Protein AF-A0A6B3HZQ3-F1 (afdb_monomer_lite)

Structure (mmCIF, N/CA/C/O backbone):
data_AF-A0A6B3HZQ3-F1
#
_entry.id   AF-A0A6B3HZQ3-F1
#
loop_
_atom_site.group_PDB
_atom_site.id
_atom_site.type_symbol
_atom_site.label_atom_id
_atom_site.label_alt_id
_atom_site.label_comp_id
_atom_site.label_asym_id
_atom_site.label_entity_id
_atom_site.label_seq_id
_atom_site.pdbx_PDB_ins_code
_atom_site.Cartn_x
_atom_site.Cartn_y
_atom_site.Cartn_z
_atom_site.occupancy
_atom_site.B_iso_or_equiv
_atom_site.auth_seq_id
_atom_site.auth_comp_id
_atom_site.auth_asym_id
_atom_site.auth_atom_id
_atom_site.pdbx_PDB_model_num
ATOM 1 N N . GLY A 1 1 ? -18.784 9.573 35.867 1.00 67.94 1 GLY A N 1
ATOM 2 C CA . GLY A 1 1 ? -18.894 9.881 34.426 1.00 67.94 1 GLY A CA 1
ATOM 3 C C . GLY A 1 1 ? -18.994 8.584 33.652 1.00 67.94 1 GLY A C 1
ATOM 4 O O . GLY A 1 1 ? -18.497 7.581 34.146 1.00 67.94 1 GLY A O 1
ATOM 5 N N . ARG A 1 2 ? -19.655 8.568 32.490 1.00 77.75 2 ARG A N 1
ATOM 6 C CA . ARG A 1 2 ? -19.684 7.380 31.618 1.00 77.75 2 ARG A CA 1
ATOM 7 C C . ARG A 1 2 ? -18.271 7.156 31.069 1.00 77.75 2 ARG A C 1
ATOM 9 O O . ARG A 1 2 ? -17.681 8.100 30.551 1.00 77.75 2 ARG A O 1
ATOM 16 N N . THR A 1 3 ? -17.721 5.955 31.224 1.00 88.31 3 THR A N 1
ATOM 17 C CA . THR A 1 3 ? -16.397 5.611 30.685 1.00 88.31 3 THR A CA 1
ATOM 18 C C . THR A 1 3 ? -16.417 5.737 29.166 1.00 88.31 3 THR A C 1
ATOM 20 O O . THR A 1 3 ? -17.340 5.244 28.524 1.00 88.31 3 THR A O 1
ATOM 23 N N . VAL A 1 4 ? -15.412 6.404 28.602 1.00 92.12 4 VAL A N 1
ATOM 24 C CA . VAL A 1 4 ? -15.192 6.512 27.154 1.00 92.12 4 VAL A CA 1
ATOM 25 C C . VAL A 1 4 ? -13.961 5.690 26.806 1.00 92.12 4 VAL A C 1
ATOM 27 O O . VAL A 1 4 ? -12.958 5.770 27.515 1.00 92.12 4 VAL A O 1
ATOM 30 N N . VAL A 1 5 ? -14.029 4.913 25.725 1.00 93.44 5 VAL A N 1
ATOM 31 C CA . VAL A 1 5 ? -12.918 4.069 25.268 1.00 93.44 5 VAL A CA 1
ATOM 32 C C . VAL A 1 5 ? -12.401 4.562 23.922 1.00 93.44 5 VAL A C 1
ATOM 34 O O . VAL A 1 5 ? -13.166 4.770 22.981 1.00 93.44 5 VAL A O 1
ATOM 37 N N . TRP A 1 6 ? -11.083 4.725 23.838 1.00 91.50 6 TRP A N 1
ATOM 38 C CA . TRP A 1 6 ? -10.364 5.032 22.607 1.00 91.50 6 TRP A CA 1
ATOM 39 C C . TRP A 1 6 ? -9.615 3.783 22.157 1.00 91.50 6 TRP A C 1
ATOM 41 O O . TRP A 1 6 ? -8.723 3.306 22.855 1.00 91.50 6 TRP A O 1
ATOM 51 N N . LEU A 1 7 ? -10.003 3.243 21.008 1.00 90.56 7 LEU A N 1
ATOM 52 C CA . LEU A 1 7 ? -9.327 2.130 20.359 1.00 90.56 7 LEU A CA 1
ATOM 53 C C . LEU A 1 7 ? -8.286 2.689 19.390 1.00 90.56 7 LEU A C 1
ATOM 55 O O . LEU A 1 7 ? -8.612 3.528 18.550 1.00 90.56 7 LEU A O 1
ATOM 59 N N . LEU A 1 8 ? -7.041 2.241 19.527 1.00 88.19 8 LEU A N 1
ATOM 60 C CA . LEU A 1 8 ? -5.913 2.689 18.714 1.00 88.19 8 LEU A CA 1
ATOM 61 C C . LEU A 1 8 ? -5.513 1.573 17.745 1.00 88.19 8 LEU A C 1
ATOM 63 O O . LEU A 1 8 ? -5.112 0.499 18.192 1.00 88.19 8 LEU A O 1
ATOM 67 N N . ASP A 1 9 ? -5.625 1.838 16.444 1.00 84.00 9 ASP A N 1
ATOM 68 C CA . ASP A 1 9 ? -5.175 0.952 15.365 1.00 84.00 9 ASP A CA 1
ATOM 69 C C . ASP A 1 9 ? -3.893 1.504 14.733 1.00 84.00 9 ASP A C 1
ATOM 71 O O . ASP A 1 9 ? -3.929 2.381 13.860 1.00 84.00 9 ASP A O 1
ATOM 75 N N . VAL A 1 10 ? -2.752 1.047 15.245 1.00 79.25 10 VAL A N 1
ATOM 76 C CA . VAL A 1 10 ? -1.405 1.411 14.788 1.00 79.25 10 VAL A CA 1
ATOM 77 C C . VAL A 1 10 ? -0.597 0.124 14.729 1.00 79.25 10 VAL A C 1
ATOM 79 O O . VAL A 1 10 ? -0.612 -0.627 15.693 1.00 79.25 10 VAL A O 1
ATOM 82 N N . ASP A 1 11 ? 0.097 -0.120 13.619 1.00 74.31 11 ASP A N 1
ATOM 83 C CA . ASP A 1 11 ? 0.974 -1.284 13.435 1.00 74.31 11 ASP A CA 1
ATOM 84 C C . ASP A 1 11 ? 0.293 -2.634 13.718 1.00 74.31 11 ASP A C 1
ATOM 86 O O . ASP A 1 11 ? 0.815 -3.477 14.441 1.00 74.31 11 ASP A O 1
ATOM 90 N N . ASP A 1 12 ? -0.876 -2.841 13.111 1.00 80.44 12 ASP A N 1
ATOM 91 C CA . ASP A 1 12 ? -1.641 -4.088 13.182 1.00 80.44 12 ASP A CA 1
ATOM 92 C C . ASP A 1 12 ? -2.130 -4.467 14.595 1.00 80.44 12 ASP A C 1
ATOM 94 O O . ASP A 1 12 ? -2.081 -5.628 15.003 1.00 80.44 12 ASP A O 1
ATOM 98 N N . THR A 1 13 ? -2.633 -3.498 15.370 1.00 82.56 13 THR A N 1
ATOM 99 C CA . THR A 1 13 ? -3.202 -3.762 16.706 1.00 82.56 13 THR A CA 1
ATOM 100 C C . THR A 1 13 ? -4.667 -4.196 16.677 1.00 82.56 13 THR A C 1
ATOM 102 O O . THR A 1 13 ? -5.074 -4.999 17.519 1.00 82.56 13 THR A O 1
ATOM 105 N N . LEU A 1 14 ? -5.482 -3.688 15.744 1.00 89.19 14 LEU A N 1
ATOM 106 C CA . LEU A 1 14 ? -6.902 -4.057 15.617 1.00 89.19 14 LEU A CA 1
ATOM 107 C C . LEU A 1 14 ? -7.206 -4.696 14.265 1.00 89.19 14 LEU A C 1
ATOM 109 O O . LEU A 1 14 ? -7.974 -5.662 14.196 1.00 89.19 14 LEU A O 1
ATOM 113 N N . THR A 1 15 ? -6.596 -4.177 13.204 1.00 88.81 15 THR A N 1
ATOM 114 C CA . THR A 1 15 ? -6.708 -4.721 11.850 1.00 88.81 15 THR A CA 1
ATOM 115 C C . THR A 1 15 ? -5.427 -5.433 11.434 1.00 88.81 15 THR A C 1
ATOM 117 O O . THR A 1 15 ? -4.345 -5.112 11.902 1.00 88.81 15 THR A O 1
ATOM 120 N N . ASN A 1 16 ? -5.536 -6.435 10.565 1.00 91.44 16 ASN A N 1
ATOM 121 C CA . ASN A 1 16 ? -4.382 -7.123 9.994 1.00 91.44 16 ASN A CA 1
ATOM 122 C C . ASN A 1 16 ? -4.027 -6.477 8.646 1.00 91.44 16 ASN A C 1
ATOM 124 O O . ASN A 1 16 ? -4.328 -7.029 7.581 1.00 91.44 16 ASN A O 1
ATOM 128 N N . THR A 1 17 ? -3.425 -5.286 8.690 1.00 90.25 17 THR A N 1
ATOM 129 C CA . THR A 1 17 ? -3.074 -4.485 7.506 1.00 90.25 17 THR A CA 1
ATOM 130 C C . THR A 1 17 ? -2.129 -5.246 6.597 1.00 90.25 17 THR A C 1
ATOM 132 O O . THR A 1 17 ? -2.303 -5.189 5.381 1.00 90.25 17 THR A O 1
ATOM 135 N N . LYS A 1 18 ? -1.164 -5.993 7.152 1.00 92.00 18 LYS A N 1
ATOM 136 C CA . LYS A 1 18 ? -0.260 -6.823 6.349 1.00 92.00 18 LYS A CA 1
ATOM 137 C C . LYS A 1 18 ? -1.020 -7.849 5.503 1.00 92.00 18 LYS A C 1
ATOM 139 O O . LYS A 1 18 ? -0.845 -7.890 4.285 1.00 92.00 18 LYS A O 1
ATOM 144 N N . ALA A 1 19 ? -1.889 -8.658 6.112 1.00 94.00 19 ALA A N 1
ATOM 145 C CA . ALA A 1 19 ? -2.652 -9.663 5.371 1.00 94.00 19 ALA A CA 1
ATOM 146 C C . ALA A 1 19 ? -3.634 -9.023 4.378 1.00 94.00 19 ALA A C 1
ATOM 148 O O . ALA A 1 19 ? -3.802 -9.532 3.269 1.00 94.00 19 ALA A O 1
ATOM 149 N N . MET A 1 20 ? -4.256 -7.899 4.748 1.00 93.94 20 MET A N 1
ATOM 150 C CA . MET A 1 20 ? -5.108 -7.134 3.834 1.00 93.94 20 MET A CA 1
ATOM 151 C C . MET A 1 20 ? -4.317 -6.625 2.625 1.00 93.94 20 MET A C 1
ATOM 153 O O . MET A 1 20 ? -4.765 -6.799 1.495 1.00 93.94 20 MET A O 1
ATOM 157 N N . HIS A 1 21 ? -3.125 -6.063 2.848 1.00 95.38 21 HIS A N 1
ATOM 158 C CA . HIS A 1 21 ? -2.242 -5.590 1.786 1.00 95.38 21 HIS A CA 1
ATOM 159 C C . HIS A 1 21 ? -1.875 -6.719 0.819 1.00 95.38 21 HIS A C 1
ATOM 161 O O . HIS A 1 21 ? -1.978 -6.531 -0.389 1.00 95.38 21 HIS A O 1
ATOM 167 N N . HIS A 1 22 ? -1.514 -7.901 1.332 1.00 96.81 22 HIS A N 1
ATOM 168 C CA . HIS A 1 22 ? -1.165 -9.053 0.492 1.00 96.81 22 HIS A CA 1
ATOM 169 C C . HIS A 1 22 ? -2.325 -9.469 -0.417 1.00 96.81 22 HIS A C 1
ATOM 171 O O . HIS A 1 22 ? -2.114 -9.648 -1.614 1.00 96.81 22 HIS A O 1
ATOM 177 N N . ARG A 1 23 ? -3.550 -9.551 0.120 1.00 97.06 23 ARG A N 1
ATOM 178 C CA . ARG A 1 23 ? -4.753 -9.878 -0.670 1.00 97.06 23 ARG A CA 1
ATOM 179 C C . ARG A 1 23 ? -5.087 -8.796 -1.697 1.00 97.06 23 ARG A C 1
ATOM 181 O O . ARG A 1 23 ? -5.426 -9.103 -2.837 1.00 97.06 23 ARG A O 1
ATOM 188 N N . ALA A 1 24 ? -4.971 -7.527 -1.307 1.00 96.56 24 ALA A N 1
ATOM 189 C CA . ALA A 1 24 ? -5.239 -6.404 -2.197 1.00 96.56 24 ALA A CA 1
ATOM 190 C C . ALA A 1 24 ? -4.206 -6.299 -3.329 1.00 96.56 24 ALA A C 1
ATOM 192 O O . ALA A 1 24 ? -4.575 -5.976 -4.457 1.00 96.56 24 ALA A O 1
ATOM 193 N N . ALA A 1 25 ? -2.934 -6.594 -3.055 1.00 96.88 25 ALA A N 1
ATOM 194 C CA . ALA A 1 25 ? -1.897 -6.686 -4.076 1.00 96.88 25 ALA A CA 1
ATOM 195 C C . ALA A 1 25 ? -2.176 -7.844 -5.044 1.00 96.88 25 ALA A C 1
ATOM 197 O O . ALA A 1 25 ? -2.205 -7.630 -6.251 1.00 96.88 25 ALA A O 1
ATOM 198 N N . GLU A 1 26 ? -2.503 -9.039 -4.545 1.00 95.38 26 GLU A N 1
ATOM 199 C CA . GLU A 1 26 ? -2.866 -10.179 -5.397 1.00 95.38 26 GLU A CA 1
ATOM 200 C C . GLU A 1 26 ? -4.027 -9.839 -6.350 1.00 95.38 26 GLU A C 1
ATOM 202 O O . GLU A 1 26 ? -3.922 -10.044 -7.563 1.00 95.38 26 GLU A O 1
ATOM 207 N N . ALA A 1 27 ? -5.089 -9.212 -5.832 1.00 94.88 27 ALA A N 1
ATOM 208 C CA . ALA A 1 27 ? -6.227 -8.759 -6.633 1.00 94.88 27 ALA A CA 1
ATOM 209 C C . ALA A 1 27 ? -5.847 -7.709 -7.701 1.00 94.88 27 ALA A C 1
ATOM 211 O O . ALA A 1 27 ? -6.479 -7.641 -8.763 1.00 94.88 27 ALA A O 1
ATOM 212 N N . LEU A 1 28 ? -4.800 -6.915 -7.449 1.00 94.81 28 LEU A N 1
ATOM 213 C CA . LEU A 1 28 ? -4.308 -5.868 -8.346 1.00 94.81 28 LEU A CA 1
ATOM 214 C C . LEU A 1 28 ? -3.725 -6.422 -9.652 1.00 94.81 28 LEU A C 1
ATOM 216 O O . LEU A 1 28 ? -3.739 -5.721 -10.665 1.00 94.81 28 LEU A O 1
ATOM 220 N N . THR A 1 29 ? -3.262 -7.675 -9.652 1.00 96.56 29 THR A N 1
ATOM 221 C CA . THR A 1 29 ? -2.647 -8.341 -10.813 1.00 96.56 29 THR A CA 1
ATOM 222 C C . THR A 1 29 ? -3.512 -8.205 -12.065 1.00 96.56 29 THR A C 1
ATOM 224 O O . THR A 1 29 ? -3.035 -7.775 -13.113 1.00 96.56 29 THR A O 1
ATOM 227 N N . SER A 1 30 ? -4.817 -8.464 -11.933 1.00 94.25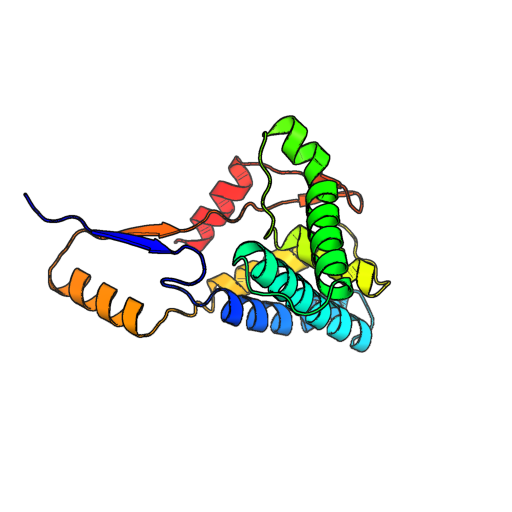 30 SER A N 1
ATOM 228 C CA . SER A 1 30 ? -5.780 -8.357 -13.037 1.00 94.25 30 SER A CA 1
ATOM 229 C C . SER A 1 30 ? -5.932 -6.930 -13.583 1.00 94.25 30 SER A C 1
ATOM 231 O O . SER A 1 30 ? -6.216 -6.741 -14.765 1.00 94.25 30 SER A O 1
ATOM 233 N N . SER A 1 31 ? -5.734 -5.908 -12.744 1.00 94.31 31 SER A N 1
ATOM 234 C CA . SER A 1 31 ? -5.746 -4.507 -13.170 1.00 94.31 31 SER A CA 1
ATOM 235 C C . SER A 1 31 ? -4.475 -4.144 -13.915 1.00 94.31 31 SER A C 1
ATOM 237 O O . SER A 1 31 ? -4.543 -3.496 -14.955 1.00 94.31 31 SER A O 1
ATOM 239 N N . ILE A 1 32 ? -3.322 -4.560 -13.391 1.00 96.62 32 ILE A N 1
ATOM 240 C CA . ILE A 1 32 ? -2.018 -4.272 -13.990 1.00 96.62 32 ILE A CA 1
ATOM 241 C C . ILE A 1 32 ? -1.898 -4.971 -15.352 1.00 96.62 32 ILE A C 1
ATOM 243 O O . ILE A 1 32 ? -1.441 -4.360 -16.317 1.00 96.62 32 ILE A O 1
ATOM 247 N N . ALA A 1 33 ? -2.405 -6.202 -15.470 1.00 97.19 33 ALA A N 1
ATOM 248 C CA . ALA A 1 33 ? -2.408 -6.987 -16.708 1.00 97.19 33 ALA A CA 1
ATOM 249 C C . ALA A 1 33 ? -3.207 -6.347 -17.863 1.00 97.19 33 ALA A C 1
ATOM 251 O O . ALA A 1 33 ? -3.062 -6.752 -19.012 1.00 97.19 33 ALA A O 1
ATOM 252 N N . LYS A 1 34 ? -4.018 -5.310 -17.606 1.00 96.88 34 LYS A N 1
ATOM 253 C CA . LYS A 1 34 ? -4.663 -4.515 -18.670 1.00 96.88 34 LYS A CA 1
ATOM 254 C C . LYS A 1 34 ? -3.679 -3.618 -19.426 1.00 96.88 34 LYS A C 1
ATOM 256 O O . LYS A 1 34 ? -4.023 -3.101 -20.484 1.00 96.88 34 LYS A O 1
ATOM 261 N N . HIS A 1 35 ? -2.487 -3.407 -18.872 1.00 96.06 35 HIS A N 1
ATOM 262 C CA . HIS A 1 35 ? -1.501 -2.440 -19.356 1.00 96.06 35 HIS A CA 1
ATOM 263 C C . HIS A 1 35 ? -0.157 -3.079 -19.722 1.00 96.06 35 HIS A C 1
ATOM 265 O O . HIS A 1 35 ? 0.679 -2.432 -20.346 1.00 96.06 35 HIS A O 1
ATOM 271 N N . MET A 1 36 ? 0.067 -4.336 -19.338 1.00 96.44 36 MET A N 1
ATOM 272 C CA . MET A 1 36 ? 1.296 -5.076 -19.613 1.00 96.44 36 MET A CA 1
ATOM 273 C C . MET A 1 36 ? 1.023 -6.578 -19.701 1.00 96.44 36 MET A C 1
ATOM 275 O O . MET A 1 36 ? -0.059 -7.037 -19.345 1.00 96.44 36 MET A O 1
ATOM 279 N N . ALA A 1 37 ? 2.012 -7.349 -20.157 1.00 97.25 37 ALA A N 1
ATOM 280 C CA . ALA A 1 37 ? 1.906 -8.804 -20.208 1.00 97.25 37 ALA A CA 1
ATOM 281 C C . ALA A 1 37 ? 1.651 -9.397 -18.811 1.00 97.25 37 ALA A C 1
ATOM 283 O O . ALA A 1 37 ? 2.256 -8.972 -17.828 1.00 97.25 37 ALA A O 1
ATOM 284 N N . GLU A 1 38 ? 0.793 -10.412 -18.733 1.00 97.31 38 GLU A N 1
ATOM 285 C CA . GLU A 1 38 ? 0.373 -11.032 -17.471 1.00 97.31 38 GLU A CA 1
ATOM 286 C C . GLU A 1 38 ? 1.539 -11.515 -16.585 1.00 97.31 38 GLU A C 1
ATOM 288 O O . GLU A 1 38 ? 1.531 -11.184 -15.398 1.00 97.31 38 GLU A O 1
ATOM 293 N N . PRO A 1 39 ? 2.596 -12.180 -17.103 1.00 98.06 39 PRO A N 1
ATOM 294 C CA . PRO A 1 39 ? 3.744 -12.550 -16.272 1.00 98.06 39 PRO A CA 1
ATOM 295 C C . PRO A 1 39 ? 4.437 -11.345 -15.623 1.00 98.06 39 PRO A C 1
ATOM 297 O O . PRO A 1 39 ? 4.884 -11.425 -14.481 1.00 98.06 39 PRO A O 1
ATOM 300 N N . LEU A 1 40 ? 4.495 -10.210 -16.330 1.00 98.06 40 LEU A N 1
ATOM 301 C CA . LEU A 1 40 ? 5.067 -8.975 -15.799 1.00 98.06 40 LEU A CA 1
ATOM 302 C C . LEU A 1 40 ? 4.141 -8.342 -14.753 1.00 98.06 40 LEU A C 1
ATOM 304 O O . LEU A 1 40 ? 4.616 -7.861 -13.731 1.00 98.06 40 LEU A O 1
ATOM 308 N N . ALA A 1 41 ? 2.822 -8.401 -14.958 1.00 98.19 41 ALA A N 1
ATOM 309 C CA . ALA A 1 41 ? 1.843 -7.936 -13.978 1.00 98.19 41 ALA A CA 1
ATOM 310 C C . ALA A 1 41 ? 1.908 -8.726 -12.659 1.00 98.19 41 ALA A C 1
ATOM 312 O O . ALA A 1 41 ? 1.833 -8.126 -11.586 1.00 98.19 41 ALA A O 1
ATOM 313 N N . ILE A 1 42 ? 2.090 -10.050 -12.739 1.00 98.25 42 ILE A N 1
ATOM 314 C CA . ILE A 1 42 ? 2.313 -10.919 -11.573 1.00 98.25 42 ILE A CA 1
ATOM 315 C C . ILE A 1 42 ? 3.599 -10.504 -10.852 1.00 98.25 42 ILE A C 1
ATOM 317 O O . ILE A 1 42 ? 3.565 -10.254 -9.649 1.00 98.25 42 ILE A O 1
ATOM 321 N N . ALA A 1 43 ? 4.705 -10.335 -11.586 1.00 98.44 43 ALA A N 1
ATOM 322 C CA . ALA A 1 43 ? 5.980 -9.914 -11.005 1.00 98.44 43 ALA A CA 1
ATOM 323 C C . ALA A 1 43 ? 5.880 -8.558 -10.281 1.00 98.44 43 ALA A C 1
ATOM 325 O O . ALA A 1 43 ? 6.377 -8.422 -9.163 1.00 98.44 43 ALA A O 1
ATOM 326 N N . VAL A 1 44 ? 5.186 -7.577 -10.872 1.00 98.56 44 VAL A N 1
ATOM 327 C CA . VAL A 1 44 ? 4.938 -6.269 -10.240 1.00 98.56 44 VAL A CA 1
ATOM 328 C C . VAL A 1 44 ? 4.105 -6.417 -8.966 1.00 98.56 44 VAL A C 1
ATOM 330 O O . VAL A 1 44 ? 4.414 -5.781 -7.960 1.00 98.56 44 VAL A O 1
ATOM 333 N N . SER A 1 45 ? 3.061 -7.247 -8.982 1.00 98.25 45 SER A N 1
ATOM 334 C CA . SER A 1 45 ? 2.221 -7.494 -7.805 1.00 98.25 45 SER A CA 1
ATOM 335 C C . SER A 1 45 ? 3.003 -8.147 -6.661 1.00 98.25 45 SER A C 1
ATOM 337 O O . SER A 1 45 ? 2.944 -7.691 -5.515 1.00 98.25 45 SER A O 1
ATOM 339 N N . ASP A 1 46 ? 3.810 -9.161 -6.971 1.00 98.44 46 ASP A N 1
ATOM 340 C CA . ASP A 1 46 ? 4.666 -9.820 -5.987 1.00 98.44 46 ASP A CA 1
ATOM 341 C C . ASP A 1 46 ? 5.727 -8.867 -5.438 1.00 98.44 46 ASP A C 1
ATOM 343 O O . ASP A 1 46 ? 5.940 -8.812 -4.222 1.00 98.44 46 ASP A O 1
ATOM 347 N N . ARG A 1 47 ? 6.342 -8.045 -6.297 1.00 98.31 47 ARG A N 1
ATOM 348 C CA . ARG A 1 47 ? 7.290 -7.025 -5.843 1.00 98.31 47 ARG A CA 1
ATOM 349 C C . ARG A 1 47 ? 6.610 -5.972 -4.972 1.00 98.31 47 ARG A C 1
ATOM 351 O O . ARG A 1 47 ? 7.180 -5.572 -3.963 1.00 98.31 47 ARG A O 1
ATOM 358 N N . PHE A 1 48 ? 5.382 -5.568 -5.289 1.00 98.44 48 PHE A N 1
ATOM 359 C CA . PHE A 1 48 ? 4.616 -4.618 -4.480 1.00 98.44 48 PHE A CA 1
ATOM 360 C C . PHE A 1 48 ? 4.381 -5.133 -3.053 1.00 98.44 48 PHE A C 1
ATOM 362 O O . PHE A 1 48 ? 4.554 -4.375 -2.096 1.00 98.44 48 PHE A O 1
ATOM 369 N N . ARG A 1 49 ? 4.097 -6.434 -2.896 1.00 97.50 49 ARG A N 1
ATOM 370 C CA . ARG A 1 49 ? 4.005 -7.093 -1.580 1.00 97.50 49 ARG A CA 1
ATOM 371 C C . ARG A 1 49 ? 5.337 -7.087 -0.840 1.00 97.50 49 ARG A C 1
ATOM 373 O O . ARG A 1 49 ? 5.379 -6.784 0.350 1.00 97.50 49 ARG A O 1
ATOM 380 N N . GLN A 1 50 ? 6.418 -7.421 -1.542 1.00 96.75 50 GLN A N 1
ATOM 381 C CA . GLN A 1 50 ? 7.762 -7.457 -0.962 1.00 96.75 50 GLN A CA 1
ATOM 382 C C . GLN A 1 50 ? 8.207 -6.076 -0.482 1.00 96.75 50 GLN A C 1
ATOM 384 O O . GLN A 1 50 ? 8.676 -5.964 0.642 1.00 96.75 50 GLN A O 1
ATOM 389 N N . VAL A 1 51 ? 7.989 -5.027 -1.281 1.00 96.75 51 VAL A N 1
ATOM 390 C CA . VAL A 1 51 ? 8.305 -3.634 -0.923 1.00 96.75 51 VAL A CA 1
ATOM 391 C C . VAL A 1 51 ? 7.605 -3.218 0.375 1.00 96.75 51 VAL A C 1
ATOM 393 O O . VAL A 1 51 ? 8.213 -2.584 1.238 1.00 96.75 51 VAL A O 1
ATOM 396 N N . PHE A 1 52 ? 6.331 -3.583 0.545 1.00 95.25 52 PHE A N 1
ATOM 397 C CA . PHE A 1 52 ? 5.606 -3.308 1.784 1.00 95.25 52 PHE A CA 1
ATOM 398 C C . PHE A 1 52 ? 6.189 -4.074 2.977 1.00 95.25 52 PHE A C 1
ATOM 400 O O . PHE A 1 52 ? 6.416 -3.480 4.031 1.00 95.25 52 PHE A O 1
ATOM 407 N N . ASP A 1 53 ? 6.446 -5.374 2.815 1.00 93.25 53 ASP A N 1
ATOM 408 C CA . ASP A 1 53 ? 7.007 -6.223 3.870 1.00 93.25 53 ASP A CA 1
ATOM 409 C C . ASP A 1 53 ? 8.418 -5.770 4.283 1.00 93.25 53 ASP A C 1
ATOM 411 O O . ASP A 1 53 ? 8.736 -5.746 5.470 1.00 93.25 53 ASP A O 1
ATOM 415 N N . GLU A 1 54 ? 9.244 -5.370 3.318 1.00 92.81 54 GLU A N 1
ATOM 416 C CA . GLU A 1 54 ? 10.577 -4.800 3.517 1.00 92.81 54 GLU A CA 1
ATOM 417 C C . GLU A 1 54 ? 10.512 -3.519 4.360 1.00 92.81 54 GLU A C 1
ATOM 419 O O . GLU A 1 54 ? 11.192 -3.421 5.383 1.00 92.81 54 GLU A O 1
ATOM 424 N N . LEU A 1 55 ? 9.634 -2.572 4.012 1.00 91.25 55 LEU A N 1
ATOM 425 C CA . LEU A 1 55 ? 9.446 -1.350 4.806 1.00 91.25 55 LEU A CA 1
ATOM 426 C C . LEU A 1 55 ? 8.864 -1.618 6.193 1.00 91.25 55 LEU A C 1
ATOM 428 O O . LEU A 1 55 ? 9.215 -0.924 7.148 1.00 91.25 55 LEU A O 1
ATOM 432 N N . LEU A 1 56 ? 7.990 -2.618 6.327 1.00 89.31 56 LEU A N 1
ATOM 433 C CA . LEU A 1 56 ? 7.431 -2.994 7.621 1.00 89.31 56 LEU A CA 1
ATOM 434 C C . LEU A 1 56 ? 8.518 -3.492 8.580 1.00 89.31 56 LEU A C 1
ATOM 436 O O . LEU A 1 56 ? 8.499 -3.119 9.751 1.00 89.31 56 LEU A O 1
ATOM 440 N N . LEU A 1 57 ? 9.499 -4.259 8.086 1.00 86.31 57 LEU A N 1
ATOM 441 C CA . LEU A 1 57 ? 10.643 -4.704 8.892 1.00 86.31 57 LEU A CA 1
ATOM 442 C C . LEU A 1 57 ? 11.455 -3.524 9.444 1.00 86.31 57 LEU A C 1
ATOM 444 O O . LEU A 1 57 ? 11.833 -3.549 10.617 1.00 86.31 57 LEU A O 1
ATOM 448 N N . VAL A 1 58 ? 11.691 -2.496 8.620 1.00 83.19 58 VAL A N 1
ATOM 449 C CA . VAL A 1 58 ? 12.396 -1.268 9.029 1.00 83.19 58 VAL A CA 1
ATOM 450 C C . VAL A 1 58 ? 11.590 -0.508 10.077 1.00 83.19 58 VAL A C 1
ATOM 452 O O . VAL A 1 58 ? 12.110 -0.171 11.139 1.00 83.19 58 VAL A O 1
ATOM 455 N N . HIS A 1 59 ? 10.302 -0.283 9.807 1.00 83.38 59 HIS A N 1
ATOM 456 C CA . HIS A 1 59 ? 9.406 0.467 10.689 1.00 83.38 59 HIS A CA 1
ATOM 457 C C . HIS A 1 59 ? 9.258 -0.185 12.068 1.00 83.38 59 HIS A C 1
ATOM 459 O O . HIS A 1 59 ? 9.298 0.502 13.085 1.00 83.38 59 HIS A O 1
ATOM 465 N N . GLN A 1 60 ? 9.163 -1.516 12.115 1.00 83.12 60 GLN A N 1
ATOM 466 C CA . GLN A 1 60 ? 9.057 -2.283 13.360 1.00 83.12 60 GLN A CA 1
ATOM 467 C C . GLN A 1 60 ? 10.402 -2.493 14.072 1.00 83.12 60 GLN A C 1
ATOM 469 O O . GLN A 1 60 ? 10.439 -3.184 15.088 1.00 83.12 60 GLN A O 1
ATOM 474 N N . GLN A 1 61 ? 11.505 -1.941 13.546 1.00 79.88 61 GLN A N 1
ATOM 475 C CA . GLN A 1 61 ? 12.863 -2.139 14.070 1.00 79.88 61 GLN A CA 1
ATOM 476 C C . GLN A 1 61 ? 13.197 -3.625 14.268 1.00 79.88 61 GLN A C 1
ATOM 478 O O . GLN A 1 61 ? 13.856 -4.023 15.232 1.00 79.88 61 GLN A O 1
ATOM 483 N N . SER A 1 62 ? 12.699 -4.469 13.362 1.00 77.25 62 SER A N 1
ATOM 484 C CA . SER A 1 62 ? 12.910 -5.908 13.454 1.00 77.25 62 SER A CA 1
ATOM 485 C C . SER A 1 62 ? 14.403 -6.223 13.317 1.00 77.25 62 SER A C 1
ATOM 487 O O . SER A 1 62 ? 15.081 -5.601 12.497 1.00 77.25 62 SER A O 1
ATOM 489 N N . PRO A 1 63 ? 14.944 -7.196 14.070 1.00 73.94 63 PRO A N 1
ATOM 490 C CA . PRO A 1 63 ? 16.341 -7.578 13.935 1.00 73.94 63 PRO A CA 1
ATOM 491 C C . PRO A 1 63 ? 16.610 -8.097 12.517 1.00 73.94 63 PRO A C 1
ATOM 493 O O . PRO A 1 63 ? 16.017 -9.080 12.068 1.00 73.94 63 PRO A O 1
ATOM 496 N N . ILE A 1 64 ? 17.516 -7.428 11.803 1.00 76.50 64 ILE A N 1
ATOM 497 C CA . ILE A 1 64 ? 17.926 -7.790 10.445 1.00 76.50 64 ILE A CA 1
ATOM 498 C C . ILE A 1 64 ? 19.284 -8.483 10.521 1.00 76.50 64 ILE A C 1
ATOM 500 O O . ILE A 1 64 ? 20.285 -7.890 10.917 1.00 76.50 64 ILE A O 1
ATOM 504 N N . SER A 1 65 ? 19.334 -9.753 10.127 1.00 72.12 65 SER A N 1
ATOM 505 C CA . SER A 1 65 ? 20.595 -10.478 9.985 1.00 72.12 65 SER A CA 1
ATOM 506 C C . SER A 1 65 ? 21.229 -10.176 8.624 1.00 72.12 65 SER A C 1
ATOM 508 O O . SER A 1 65 ? 20.631 -10.455 7.585 1.00 72.12 65 SER A O 1
ATOM 510 N N . GLY A 1 66 ? 22.453 -9.644 8.637 1.00 75.12 66 GLY A N 1
ATOM 511 C CA . GLY A 1 66 ? 23.283 -9.432 7.448 1.00 75.12 66 GLY A CA 1
ATOM 512 C C . GLY A 1 66 ? 23.304 -7.985 6.943 1.00 75.12 66 GLY A C 1
ATOM 513 O O . GLY A 1 66 ? 22.274 -7.421 6.577 1.00 75.12 66 GLY A O 1
ATOM 514 N N . ASN A 1 67 ? 24.509 -7.414 6.846 1.00 70.00 67 ASN A N 1
ATOM 515 C CA . ASN A 1 67 ? 24.734 -6.016 6.452 1.00 70.00 67 ASN A CA 1
ATOM 516 C C . ASN A 1 67 ? 24.170 -5.674 5.060 1.00 70.00 67 ASN A C 1
ATOM 518 O O . ASN A 1 67 ? 23.671 -4.573 4.858 1.00 70.00 67 ASN A O 1
ATOM 522 N N . GLY A 1 68 ? 24.193 -6.619 4.112 1.00 71.81 68 GLY A N 1
ATOM 523 C CA . GLY A 1 68 ? 23.645 -6.397 2.767 1.00 71.81 68 GLY A CA 1
ATOM 524 C C . GLY A 1 68 ? 22.125 -6.207 2.753 1.00 71.81 68 GLY A C 1
ATOM 525 O O . GLY A 1 68 ? 21.613 -5.386 1.999 1.00 71.81 68 GLY A O 1
ATOM 526 N N . LYS A 1 69 ? 21.401 -6.916 3.629 1.00 79.00 69 LYS A N 1
ATOM 527 C CA . LYS A 1 69 ? 19.945 -6.770 3.755 1.00 79.00 69 LYS A CA 1
ATOM 528 C C . LYS A 1 69 ? 19.576 -5.437 4.399 1.00 79.00 69 LYS A C 1
ATOM 530 O O . LYS A 1 69 ? 18.609 -4.818 3.979 1.00 79.00 69 LYS A O 1
ATOM 535 N N . LEU A 1 70 ? 20.356 -4.985 5.382 1.00 80.06 70 LEU A N 1
ATOM 536 C CA . LEU A 1 70 ? 20.161 -3.673 5.995 1.00 80.06 70 LEU A CA 1
ATOM 537 C C . LEU A 1 70 ? 20.345 -2.543 4.970 1.00 80.06 70 LEU A C 1
ATOM 539 O O . LEU A 1 70 ? 19.466 -1.699 4.845 1.00 80.06 70 LEU A O 1
ATOM 543 N N . HIS A 1 71 ? 21.416 -2.587 4.172 1.00 79.94 71 HIS A N 1
ATOM 544 C CA . HIS A 1 71 ? 21.668 -1.580 3.136 1.00 79.94 71 HIS A CA 1
ATOM 545 C C . HIS A 1 71 ? 20.535 -1.505 2.100 1.00 79.94 71 HIS A C 1
ATOM 547 O O . HIS A 1 71 ? 20.084 -0.419 1.750 1.00 79.94 71 HIS A O 1
ATOM 553 N N . ALA A 1 72 ? 20.035 -2.652 1.625 1.00 83.56 72 ALA A N 1
ATOM 554 C CA . ALA A 1 72 ? 18.919 -2.685 0.675 1.00 83.56 72 ALA A CA 1
ATOM 555 C C . ALA A 1 72 ? 17.637 -2.046 1.248 1.00 83.56 72 ALA A C 1
ATOM 557 O O . ALA A 1 72 ? 16.875 -1.401 0.528 1.00 83.56 72 ALA A O 1
ATOM 558 N N . LEU A 1 73 ? 17.409 -2.197 2.554 1.00 88.06 73 LEU A N 1
ATOM 559 C CA . LEU A 1 73 ? 16.265 -1.609 3.244 1.00 88.06 73 LEU A CA 1
ATOM 560 C C . LEU A 1 73 ? 16.408 -0.092 3.442 1.00 88.06 73 LEU A C 1
ATOM 562 O O . LEU A 1 73 ? 15.444 0.645 3.232 1.00 88.06 73 LEU A O 1
ATOM 566 N N . GLU A 1 74 ? 17.605 0.383 3.788 1.00 88.38 74 GLU A N 1
ATOM 567 C CA . GLU A 1 74 ? 17.919 1.818 3.860 1.00 88.38 74 GLU A CA 1
ATOM 568 C C . GLU A 1 74 ? 17.775 2.492 2.487 1.00 88.38 74 GLU A C 1
ATOM 570 O O . GLU A 1 74 ? 17.232 3.595 2.372 1.00 88.38 74 GLU A O 1
ATOM 575 N N . GLU A 1 75 ? 18.202 1.807 1.425 1.00 92.75 75 GLU A N 1
ATOM 576 C CA . GLU A 1 75 ? 18.037 2.265 0.047 1.00 92.75 75 GLU A CA 1
ATOM 577 C C . GLU A 1 75 ? 16.556 2.369 -0.342 1.00 92.75 75 GLU A C 1
ATOM 579 O O . GLU A 1 75 ? 16.136 3.381 -0.910 1.00 92.75 75 GLU A O 1
ATOM 584 N N . LEU A 1 76 ? 15.738 1.375 0.018 1.00 94.81 76 LEU A N 1
ATOM 585 C CA . LEU A 1 76 ? 14.296 1.418 -0.214 1.00 94.81 76 LEU A CA 1
ATOM 586 C C . LEU A 1 76 ? 13.638 2.601 0.510 1.00 94.81 76 LEU A C 1
ATOM 588 O O . LEU A 1 76 ? 12.866 3.347 -0.099 1.00 94.81 76 LEU A O 1
ATOM 592 N N . GLU A 1 77 ? 13.955 2.813 1.789 1.00 93.88 77 GLU A N 1
ATOM 593 C CA . GLU A 1 77 ? 13.432 3.956 2.541 1.00 93.88 77 GLU A CA 1
ATOM 594 C C . GLU A 1 77 ? 13.855 5.288 1.899 1.00 93.88 77 GLU A C 1
ATOM 596 O O . GLU A 1 77 ? 13.037 6.204 1.748 1.00 93.88 77 GLU A O 1
ATOM 601 N N . SER A 1 78 ? 15.114 5.386 1.465 1.00 94.75 78 SER A N 1
ATOM 602 C CA . SER A 1 78 ? 15.639 6.550 0.751 1.00 94.75 78 SER A CA 1
ATOM 603 C C . SER A 1 78 ? 14.860 6.821 -0.538 1.00 94.75 78 SER A C 1
ATOM 605 O O . SER A 1 78 ? 14.403 7.948 -0.742 1.00 94.75 78 SER A O 1
ATOM 607 N N . ARG A 1 79 ? 14.596 5.799 -1.364 1.00 96.31 79 ARG A N 1
ATOM 608 C CA . ARG A 1 79 ? 13.778 5.931 -2.586 1.00 96.31 79 ARG A CA 1
ATOM 609 C C . ARG A 1 79 ? 12.377 6.448 -2.277 1.00 96.31 79 ARG A C 1
ATOM 611 O O . ARG A 1 79 ? 11.915 7.401 -2.903 1.00 96.31 79 ARG A O 1
ATOM 618 N N . VAL A 1 80 ? 11.715 5.896 -1.259 1.00 95.88 80 VAL A N 1
ATOM 619 C CA . VAL A 1 80 ? 10.390 6.368 -0.819 1.00 95.88 80 VAL A CA 1
ATOM 620 C C . VAL A 1 80 ? 10.416 7.846 -0.416 1.00 95.88 80 VAL A C 1
ATOM 622 O O . VAL A 1 80 ? 9.475 8.585 -0.721 1.00 95.88 80 VAL A O 1
ATOM 625 N N . ARG A 1 81 ? 11.479 8.296 0.259 1.00 95.44 81 ARG A N 1
ATOM 626 C CA . ARG A 1 81 ? 11.664 9.705 0.643 1.00 95.44 81 ARG A CA 1
ATOM 627 C C . ARG A 1 81 ? 11.961 10.597 -0.560 1.00 95.44 81 ARG A C 1
ATOM 629 O O . ARG A 1 81 ? 11.452 11.713 -0.606 1.00 95.44 81 ARG A O 1
ATOM 636 N N . GLN A 1 82 ? 12.705 10.112 -1.551 1.00 96.56 82 GLN A N 1
ATOM 637 C CA . GLN A 1 82 ? 12.986 10.855 -2.783 1.00 96.56 82 GLN A CA 1
ATOM 638 C C . GLN A 1 82 ? 11.701 11.183 -3.555 1.00 96.56 82 GLN A C 1
ATOM 640 O O . GLN A 1 82 ? 11.481 12.350 -3.887 1.00 96.56 82 GLN A O 1
ATOM 645 N N . TYR A 1 83 ? 10.790 10.215 -3.725 1.00 96.75 83 TYR A N 1
ATOM 646 C CA . TYR A 1 83 ? 9.460 10.469 -4.310 1.00 96.75 83 TYR A CA 1
ATOM 647 C C . TYR A 1 83 ? 8.617 11.471 -3.512 1.00 96.75 83 TYR A C 1
ATOM 649 O O . TYR A 1 83 ? 7.695 12.083 -4.051 1.00 96.75 83 TYR A O 1
ATOM 657 N N . GLN A 1 84 ? 8.916 11.644 -2.224 1.00 95.75 84 GLN A N 1
ATOM 658 C CA . GLN A 1 84 ? 8.222 12.571 -1.333 1.00 95.75 84 GLN A CA 1
ATOM 659 C C . GLN A 1 84 ? 8.945 13.903 -1.160 1.00 95.75 84 GLN A C 1
ATOM 661 O O . GLN A 1 84 ? 8.422 14.747 -0.445 1.00 95.75 84 GLN A O 1
ATOM 666 N N . SER A 1 85 ? 10.076 14.148 -1.824 1.00 95.50 85 SER A N 1
ATOM 667 C CA . SER A 1 85 ? 10.871 15.381 -1.680 1.00 95.50 85 SER A CA 1
ATOM 668 C C . SER A 1 85 ? 10.025 16.658 -1.792 1.00 95.50 85 SER A C 1
ATOM 670 O O . SER A 1 85 ? 9.916 17.413 -0.826 1.00 95.50 85 SER A O 1
ATOM 672 N N . LYS A 1 86 ? 9.303 16.842 -2.905 1.00 94.56 86 LYS A N 1
ATOM 673 C CA . LYS A 1 86 ? 8.402 17.995 -3.116 1.00 94.56 86 LYS A CA 1
ATOM 674 C C . LYS A 1 86 ? 7.238 18.042 -2.110 1.00 94.56 86 LYS A C 1
ATOM 676 O O . LYS A 1 86 ? 6.741 19.115 -1.762 1.00 94.56 86 LYS A O 1
ATOM 681 N N . ILE A 1 8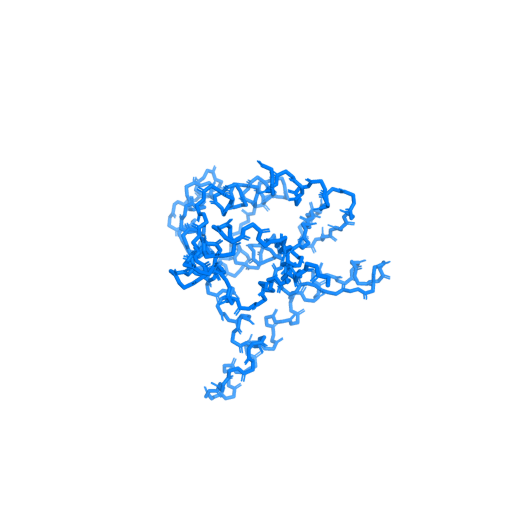7 ? 6.764 16.881 -1.644 1.00 95.12 87 ILE A N 1
ATOM 682 C CA . ILE A 1 87 ? 5.713 16.793 -0.615 1.00 95.12 87 ILE A CA 1
ATOM 683 C C . ILE A 1 87 ? 6.273 17.262 0.730 1.00 95.12 87 ILE A C 1
ATOM 685 O O . ILE A 1 87 ? 5.621 18.049 1.413 1.00 95.12 87 ILE A O 1
ATOM 689 N N . PHE A 1 88 ? 7.478 16.825 1.084 1.00 95.25 88 PHE A N 1
ATOM 690 C CA . PHE A 1 88 ? 8.171 17.187 2.308 1.00 95.25 88 PHE A CA 1
ATOM 691 C C . PHE A 1 88 ? 8.505 18.678 2.337 1.00 95.25 88 PHE A C 1
ATOM 693 O O . PHE A 1 88 ? 8.192 19.338 3.321 1.00 95.25 88 PHE A O 1
ATOM 700 N N . GLU A 1 89 ? 9.028 19.240 1.247 1.00 95.94 89 GLU A N 1
ATOM 701 C CA . GLU A 1 89 ? 9.282 20.682 1.129 1.00 95.94 89 GLU A CA 1
ATOM 702 C C . GLU A 1 89 ? 8.027 21.505 1.448 1.00 95.94 89 GLU A C 1
ATOM 704 O O . GLU A 1 89 ? 8.068 22.444 2.245 1.00 95.94 89 GLU A O 1
ATOM 709 N N . LYS A 1 90 ? 6.882 21.110 0.881 1.00 95.56 90 LYS A N 1
ATOM 710 C CA . LYS A 1 90 ? 5.624 21.843 1.036 1.00 95.56 90 LYS A CA 1
ATOM 711 C C . LYS A 1 90 ? 4.917 21.595 2.369 1.00 95.56 90 LYS A C 1
ATOM 713 O O . LYS A 1 90 ? 4.304 22.514 2.908 1.00 95.56 90 LYS A O 1
ATOM 718 N N . TRP A 1 91 ? 4.923 20.360 2.862 1.00 92.94 91 TRP A N 1
ATOM 719 C CA . TRP A 1 91 ? 4.059 19.927 3.964 1.00 92.94 91 TRP A CA 1
ATOM 720 C C . TRP A 1 91 ? 4.810 19.464 5.217 1.00 92.94 91 TRP A C 1
ATOM 722 O O . TRP A 1 91 ? 4.168 19.206 6.232 1.00 92.94 91 TRP A O 1
ATOM 732 N N . GLN A 1 92 ? 6.141 19.380 5.165 1.00 93.88 92 GLN A N 1
ATOM 733 C CA . GLN A 1 92 ? 7.030 19.049 6.286 1.00 93.88 92 GLN A CA 1
ATOM 734 C C . GLN A 1 92 ? 6.738 17.684 6.933 1.00 93.88 92 GLN A C 1
ATOM 736 O O . GLN A 1 92 ? 6.906 17.493 8.136 1.00 93.88 92 GLN A O 1
ATOM 741 N N . PHE A 1 93 ? 6.289 16.705 6.140 1.00 89.81 93 PHE A N 1
ATOM 742 C CA . PHE A 1 93 ? 6.098 15.331 6.603 1.00 89.81 93 PHE A CA 1
ATOM 743 C C . PHE A 1 93 ? 6.416 14.306 5.512 1.00 89.81 93 PHE A C 1
ATOM 745 O O . PHE A 1 93 ? 6.324 14.601 4.324 1.00 89.81 93 PHE A O 1
ATOM 752 N N . ASN A 1 94 ? 6.717 13.079 5.946 1.00 89.81 94 ASN A N 1
ATOM 753 C CA . ASN A 1 94 ? 6.817 11.894 5.095 1.00 89.81 94 ASN A CA 1
ATOM 754 C C . ASN A 1 94 ? 5.805 10.824 5.547 1.00 89.81 94 ASN A C 1
ATOM 756 O O . ASN A 1 94 ? 5.402 10.765 6.717 1.00 89.81 94 ASN A O 1
ATOM 760 N N . ARG A 1 95 ? 5.383 9.974 4.610 1.00 89.88 95 ARG A N 1
ATOM 761 C CA . ARG A 1 95 ? 4.552 8.782 4.835 1.00 89.88 95 ARG A CA 1
ATOM 762 C C . ARG A 1 95 ? 5.180 7.616 4.093 1.00 89.88 95 ARG A C 1
ATOM 764 O O . ARG A 1 95 ? 5.023 7.493 2.881 1.00 89.88 95 ARG A O 1
ATOM 771 N N . LEU A 1 96 ? 5.909 6.778 4.823 1.00 90.56 96 LEU A N 1
ATOM 772 C CA . LEU A 1 96 ? 6.682 5.690 4.220 1.00 90.56 96 LEU A CA 1
ATOM 773 C C . LEU A 1 96 ? 5.787 4.647 3.535 1.00 90.56 96 LEU A C 1
ATOM 775 O O . LEU A 1 96 ? 6.147 4.099 2.506 1.00 90.56 96 LEU A O 1
ATOM 779 N N . PHE A 1 97 ? 4.567 4.458 4.034 1.00 91.38 97 PHE A N 1
ATOM 780 C CA . PHE A 1 97 ? 3.616 3.481 3.507 1.00 91.38 97 PHE A CA 1
ATOM 781 C C . PHE A 1 97 ? 2.603 4.082 2.513 1.00 91.38 97 PHE A C 1
ATOM 783 O O . PHE A 1 97 ? 1.434 3.699 2.512 1.00 91.38 97 PHE A O 1
ATOM 790 N N . SER A 1 98 ? 2.983 5.043 1.662 1.00 93.31 98 SER A N 1
ATOM 791 C CA . SER A 1 98 ? 2.089 5.464 0.564 1.00 93.31 98 SER A CA 1
ATOM 792 C C . SER A 1 98 ? 2.007 4.372 -0.499 1.00 93.31 98 SER A C 1
ATOM 794 O O . SER A 1 98 ? 2.983 4.094 -1.188 1.00 93.31 98 SER A O 1
ATOM 796 N N . ARG A 1 99 ? 0.823 3.780 -0.672 1.00 94.88 99 ARG A N 1
ATOM 797 C CA . ARG A 1 99 ? 0.622 2.636 -1.578 1.00 94.88 99 ARG A CA 1
ATOM 798 C C . ARG A 1 99 ? 0.874 3.010 -3.034 1.00 94.88 99 ARG A C 1
ATOM 800 O O . ARG A 1 99 ? 1.338 2.174 -3.794 1.00 94.88 99 ARG A O 1
ATOM 807 N N . GLU A 1 100 ? 0.639 4.265 -3.404 1.00 96.62 100 GLU A N 1
ATOM 808 C CA . GLU A 1 100 ? 0.938 4.776 -4.740 1.00 96.62 100 GLU A CA 1
ATOM 809 C C . GLU A 1 100 ? 2.443 4.810 -5.027 1.00 96.62 100 GLU A C 1
ATOM 811 O O . GLU A 1 100 ? 2.869 4.382 -6.098 1.00 96.62 100 GLU A O 1
ATOM 816 N N . ILE A 1 101 ? 3.249 5.262 -4.062 1.00 97.50 101 ILE A N 1
ATOM 817 C CA . ILE A 1 101 ? 4.713 5.280 -4.193 1.00 97.50 101 ILE A CA 1
ATOM 818 C C . ILE A 1 101 ? 5.271 3.858 -4.185 1.00 97.50 101 ILE A C 1
ATOM 820 O O . ILE A 1 101 ? 6.101 3.522 -5.024 1.00 97.50 101 ILE A O 1
ATOM 824 N N . LEU A 1 102 ? 4.792 3.007 -3.274 1.00 97.56 102 LEU A N 1
ATOM 825 C CA . LEU A 1 102 ? 5.250 1.618 -3.193 1.00 97.56 102 LEU A CA 1
ATOM 826 C C . LEU A 1 102 ? 4.937 0.842 -4.481 1.00 97.56 102 LEU A C 1
ATOM 828 O O . LEU A 1 102 ? 5.769 0.070 -4.949 1.00 97.56 102 LEU A O 1
ATOM 832 N N . LEU A 1 103 ? 3.774 1.087 -5.092 1.00 98.06 103 LEU A N 1
ATOM 833 C CA . LEU A 1 103 ? 3.419 0.487 -6.376 1.00 98.06 103 LEU A CA 1
ATOM 834 C C . LEU A 1 103 ? 4.314 1.003 -7.514 1.00 98.06 103 LEU A C 1
ATOM 836 O O . LEU A 1 103 ? 4.753 0.208 -8.339 1.00 98.06 103 LEU A O 1
ATOM 840 N N . ARG A 1 104 ? 4.632 2.307 -7.549 1.00 98.19 104 ARG A N 1
ATOM 841 C CA . ARG A 1 104 ? 5.584 2.876 -8.523 1.00 98.19 104 ARG A CA 1
ATOM 842 C C . ARG A 1 104 ? 6.967 2.235 -8.403 1.00 98.19 104 ARG A C 1
ATOM 844 O O . ARG A 1 104 ? 7.515 1.825 -9.421 1.00 98.19 104 ARG A O 1
ATOM 851 N N . ILE A 1 105 ? 7.481 2.090 -7.183 1.00 98.19 105 ILE A N 1
ATOM 852 C CA . ILE A 1 105 ? 8.751 1.401 -6.915 1.00 98.19 105 ILE A CA 1
ATOM 853 C C . ILE A 1 105 ? 8.713 -0.027 -7.464 1.00 98.19 105 ILE A C 1
ATOM 855 O O . ILE A 1 105 ? 9.617 -0.420 -8.192 1.00 98.19 105 ILE A O 1
ATOM 859 N N . ALA A 1 106 ? 7.646 -0.780 -7.186 1.00 98.38 106 ALA A N 1
ATOM 860 C CA . ALA A 1 106 ? 7.511 -2.149 -7.674 1.00 98.38 106 ALA A CA 1
ATOM 861 C C . ALA A 1 106 ? 7.474 -2.246 -9.209 1.00 98.38 106 ALA A C 1
ATOM 863 O O . ALA A 1 106 ? 8.073 -3.148 -9.786 1.00 98.38 106 ALA A O 1
ATOM 864 N N . ILE A 1 107 ? 6.801 -1.304 -9.878 1.00 98.19 107 ILE A N 1
ATOM 865 C CA . ILE A 1 107 ? 6.762 -1.219 -11.346 1.00 98.19 107 ILE A CA 1
ATOM 866 C C . ILE A 1 107 ? 8.168 -0.997 -11.913 1.00 98.19 107 ILE A C 1
ATOM 868 O O . ILE A 1 107 ? 8.565 -1.691 -12.848 1.00 98.19 107 ILE A O 1
ATOM 872 N N . GLU A 1 108 ? 8.921 -0.056 -11.342 1.00 98.00 108 GLU A N 1
ATOM 873 C CA . GLU A 1 108 ? 10.285 0.248 -11.781 1.00 98.00 108 GLU A CA 1
ATOM 874 C C . GLU A 1 108 ? 11.259 -0.904 -11.519 1.00 98.00 108 GLU A C 1
ATOM 876 O O . GLU A 1 108 ? 12.040 -1.248 -12.404 1.00 98.00 108 GLU A O 1
ATOM 881 N N . ASP A 1 109 ? 11.174 -1.542 -10.349 1.00 98.06 109 ASP A N 1
ATOM 882 C CA . ASP A 1 109 ? 12.013 -2.689 -9.975 1.00 98.06 109 ASP A CA 1
ATOM 883 C C . ASP A 1 109 ? 11.831 -3.874 -10.940 1.00 98.06 109 ASP A C 1
ATOM 885 O O . ASP A 1 109 ? 12.754 -4.658 -11.155 1.00 98.06 109 ASP A O 1
ATOM 889 N N . CYS A 1 110 ? 10.651 -3.997 -11.554 1.00 98.12 110 CYS A N 1
ATOM 890 C CA . CYS A 1 110 ? 10.358 -5.010 -12.565 1.00 98.12 110 CYS A CA 1
ATOM 891 C C . CYS A 1 110 ? 10.678 -4.565 -14.004 1.00 98.12 110 CYS A C 1
ATOM 893 O O . CYS A 1 110 ? 10.383 -5.305 -14.942 1.00 98.12 110 CYS A O 1
ATOM 895 N N . GLY A 1 111 ? 11.233 -3.366 -14.214 1.00 97.50 111 GLY A N 1
ATOM 896 C CA . GLY A 1 111 ? 11.474 -2.812 -15.551 1.00 97.50 111 GLY A CA 1
ATOM 897 C C . GLY A 1 111 ? 10.190 -2.535 -16.344 1.00 97.50 111 GLY A C 1
ATOM 898 O O . GLY A 1 111 ? 10.220 -2.454 -17.573 1.00 97.50 111 GLY A O 1
ATOM 899 N N . ALA A 1 112 ? 9.052 -2.423 -15.657 1.00 97.00 112 ALA A N 1
ATOM 900 C CA . ALA A 1 112 ? 7.761 -2.135 -16.258 1.00 97.00 112 ALA A CA 1
ATOM 901 C C . ALA A 1 112 ? 7.520 -0.620 -16.344 1.00 97.00 112 ALA A C 1
ATOM 903 O O . ALA A 1 112 ? 8.213 0.196 -15.736 1.00 97.00 112 ALA A O 1
ATOM 904 N N . SER A 1 113 ? 6.491 -0.225 -17.091 1.00 95.06 113 SER A N 1
ATOM 905 C CA . SER A 1 113 ? 6.022 1.159 -17.111 1.00 95.06 113 SER A CA 1
ATOM 906 C C . SER A 1 113 ? 4.502 1.215 -17.014 1.00 95.06 113 SER A C 1
ATOM 908 O O . SER A 1 113 ? 3.792 0.370 -17.551 1.00 95.06 113 SER A O 1
ATOM 910 N N . LEU A 1 114 ? 4.011 2.222 -16.296 1.00 95.62 114 LEU A N 1
ATOM 911 C CA . LEU A 1 114 ? 2.608 2.621 -16.246 1.00 95.62 114 LEU A CA 1
ATOM 912 C C . LEU A 1 114 ? 2.553 4.139 -16.323 1.00 95.62 114 LEU A C 1
ATOM 914 O O . LEU A 1 114 ? 3.385 4.820 -15.708 1.00 95.62 114 LEU A O 1
ATOM 918 N N . SER A 1 115 ? 1.558 4.664 -17.034 1.00 97.56 115 SER A N 1
ATOM 919 C CA . SER A 1 115 ? 1.271 6.094 -16.998 1.00 97.56 115 SER A CA 1
ATOM 920 C C . SER A 1 115 ? 0.798 6.511 -15.593 1.00 97.56 115 SER A C 1
ATOM 922 O O . SER A 1 115 ? 0.268 5.674 -14.852 1.00 97.56 115 SER A O 1
ATOM 924 N N . PRO A 1 116 ? 0.931 7.794 -15.212 1.00 97.56 116 PRO A N 1
ATOM 925 C CA . PRO A 1 116 ? 0.400 8.285 -13.939 1.00 97.56 116 PRO A CA 1
ATOM 926 C C . PRO A 1 116 ? -1.101 8.010 -13.741 1.00 97.56 116 PRO A C 1
ATOM 928 O O . PRO A 1 116 ? -1.544 7.715 -12.629 1.00 97.56 116 PRO A O 1
ATOM 931 N N . ASP A 1 117 ? -1.890 8.050 -14.817 1.00 96.81 117 ASP A N 1
ATOM 932 C CA . ASP A 1 117 ? -3.326 7.766 -14.758 1.00 96.81 117 ASP A CA 1
ATOM 933 C C . ASP A 1 117 ? -3.622 6.270 -14.567 1.00 96.81 117 ASP A C 1
ATOM 935 O O . ASP A 1 117 ? -4.547 5.918 -13.829 1.00 96.81 117 ASP A O 1
ATOM 939 N N . ASP A 1 118 ? -2.836 5.380 -15.184 1.00 97.38 118 ASP A N 1
ATOM 940 C CA . ASP A 1 118 ? -2.944 3.931 -14.964 1.00 97.38 118 ASP A CA 1
ATOM 941 C C . ASP A 1 118 ? -2.539 3.556 -13.538 1.00 97.38 118 ASP A C 1
ATOM 943 O O . ASP A 1 118 ? -3.253 2.799 -12.873 1.00 97.38 118 ASP A O 1
ATOM 947 N N . LEU A 1 119 ? -1.445 4.142 -13.033 1.00 97.69 119 LEU A N 1
ATOM 948 C CA . LEU A 1 119 ? -1.011 3.979 -11.645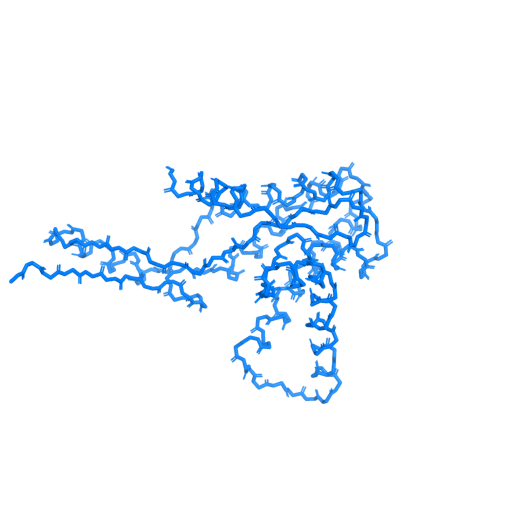 1.00 97.69 119 LEU A CA 1
ATOM 949 C C . LEU A 1 119 ? -2.122 4.414 -10.683 1.00 97.69 119 LEU A C 1
ATOM 951 O O . LEU A 1 119 ? -2.455 3.687 -9.748 1.00 97.69 119 LEU A O 1
ATOM 955 N N . HIS A 1 120 ? -2.741 5.572 -10.934 1.00 95.56 120 HIS A N 1
ATOM 956 C CA . HIS A 1 120 ? -3.841 6.070 -10.114 1.00 95.56 120 HIS A CA 1
ATOM 957 C C . HIS A 1 120 ? -5.057 5.131 -10.132 1.00 95.56 120 HIS A C 1
ATOM 959 O O . HIS A 1 120 ? -5.634 4.854 -9.078 1.00 95.56 120 HIS A O 1
ATOM 965 N N . ARG A 1 121 ? -5.434 4.596 -11.303 1.00 95.88 121 ARG A N 1
ATOM 966 C CA . ARG A 1 121 ? -6.513 3.599 -11.419 1.00 95.88 121 ARG A CA 1
ATOM 967 C C . ARG A 1 121 ? -6.204 2.326 -10.638 1.00 95.88 121 ARG A C 1
ATOM 969 O O . ARG A 1 121 ? -7.074 1.847 -9.913 1.00 95.88 121 ARG A O 1
ATOM 976 N N . CYS A 1 122 ? -4.986 1.806 -10.760 1.00 97.12 122 CYS A N 1
ATOM 977 C CA . CYS A 1 122 ? -4.541 0.629 -10.019 1.00 97.12 122 CYS A CA 1
ATOM 978 C C . CYS A 1 122 ? -4.586 0.896 -8.507 1.00 97.12 122 CYS A C 1
ATOM 980 O O . CYS A 1 122 ? -5.211 0.144 -7.763 1.00 97.12 122 CYS A O 1
ATOM 982 N N . ALA A 1 123 ? -4.037 2.021 -8.048 1.00 95.69 123 ALA A N 1
ATOM 983 C CA . ALA A 1 123 ? -4.086 2.399 -6.640 1.00 95.69 123 ALA A CA 1
ATOM 984 C C . ALA A 1 123 ? -5.523 2.532 -6.110 1.00 95.69 123 ALA A C 1
ATOM 986 O O . ALA A 1 123 ? -5.821 2.059 -5.016 1.00 95.69 123 ALA A O 1
ATOM 987 N N . ASN A 1 124 ? -6.442 3.130 -6.874 1.00 94.06 124 ASN A N 1
ATOM 988 C CA . ASN A 1 124 ? -7.850 3.214 -6.474 1.00 94.06 124 ASN A CA 1
ATOM 989 C C . ASN A 1 124 ? -8.490 1.831 -6.316 1.00 94.06 124 ASN A C 1
ATOM 991 O O . ASN A 1 124 ? -9.204 1.619 -5.342 1.00 94.06 124 ASN A O 1
ATOM 995 N N . GLN A 1 125 ? -8.210 0.891 -7.221 1.00 95.19 125 GLN A N 1
ATOM 996 C CA . GLN A 1 125 ? -8.710 -0.483 -7.105 1.00 95.19 125 GLN A CA 1
ATOM 997 C C . GLN A 1 125 ? -8.115 -1.215 -5.900 1.00 95.19 125 GLN A C 1
ATOM 999 O O . GLN A 1 125 ? -8.841 -1.898 -5.183 1.00 95.19 125 GLN A O 1
ATOM 1004 N N . TYR A 1 126 ? -6.821 -1.023 -5.629 1.00 96.00 126 TYR A N 1
ATOM 1005 C CA . TYR A 1 126 ? -6.193 -1.521 -4.407 1.00 96.00 126 TYR A CA 1
ATOM 1006 C C . TYR A 1 126 ? -6.935 -1.010 -3.159 1.00 96.00 126 TYR A C 1
AT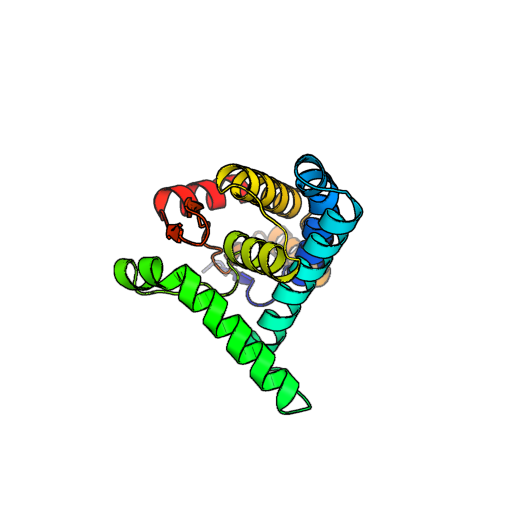OM 1008 O O . TYR A 1 126 ? -7.300 -1.789 -2.280 1.00 96.00 126 TYR A O 1
ATOM 1016 N N . TRP A 1 127 ? -7.198 0.298 -3.082 1.00 93.38 127 TRP A N 1
ATOM 1017 C CA . TRP A 1 127 ? -7.864 0.896 -1.923 1.00 93.38 127 TRP A CA 1
ATOM 1018 C C . TRP A 1 127 ? -9.331 0.478 -1.793 1.00 93.38 127 TRP A C 1
ATOM 1020 O O . TRP A 1 127 ? -9.797 0.268 -0.675 1.00 93.38 127 TRP A O 1
ATOM 1030 N N . ASP A 1 128 ? -10.035 0.317 -2.912 1.00 93.12 128 ASP A N 1
ATOM 1031 C CA . ASP A 1 128 ? -11.391 -0.235 -2.951 1.00 93.12 128 ASP A CA 1
ATOM 1032 C C . ASP A 1 128 ? -11.414 -1.683 -2.432 1.00 93.12 128 ASP A C 1
ATOM 1034 O O . ASP A 1 128 ? -12.257 -2.040 -1.608 1.00 93.12 128 ASP A O 1
ATOM 1038 N N . HIS A 1 129 ? -10.430 -2.504 -2.816 1.00 94.69 129 HIS A N 1
ATOM 1039 C CA . HIS A 1 129 ? -10.290 -3.859 -2.288 1.00 94.69 129 HIS A CA 1
ATOM 1040 C C . HIS A 1 129 ? -10.041 -3.862 -0.774 1.00 94.69 129 HIS A C 1
ATOM 1042 O O . HIS A 1 129 ? -10.711 -4.604 -0.053 1.00 94.69 129 HIS A O 1
ATOM 1048 N N . MET A 1 130 ? -9.117 -3.022 -0.289 1.00 91.56 130 MET A N 1
ATOM 1049 C CA . MET A 1 130 ? -8.827 -2.871 1.145 1.00 91.56 130 MET A CA 1
ATOM 1050 C C . MET A 1 130 ? -10.079 -2.476 1.939 1.00 91.56 130 MET A C 1
ATOM 1052 O O . MET A 1 130 ? -10.298 -2.993 3.031 1.00 91.56 130 MET A O 1
ATOM 1056 N N . GLN A 1 131 ? -10.909 -1.583 1.392 1.00 89.69 131 GLN A N 1
ATOM 1057 C CA . GLN A 1 131 ? -12.157 -1.151 2.025 1.00 89.69 131 GLN A CA 1
ATOM 1058 C C . GLN A 1 131 ? -13.199 -2.275 2.072 1.00 89.69 131 GLN A C 1
ATOM 1060 O O . GLN A 1 131 ? -13.860 -2.453 3.092 1.00 89.69 131 GLN A O 1
ATOM 1065 N N . LYS A 1 132 ? -13.359 -3.030 0.981 1.00 91.75 132 LYS A N 1
ATOM 1066 C CA . LYS A 1 132 ? -14.387 -4.078 0.863 1.00 91.75 132 LYS A CA 1
ATOM 1067 C C . LYS A 1 132 ? -14.048 -5.364 1.612 1.00 91.75 132 LYS A C 1
ATOM 1069 O O . LYS A 1 132 ? -14.948 -6.151 1.887 1.00 91.75 132 LYS A O 1
ATOM 1074 N N . ASN A 1 133 ? -12.776 -5.583 1.941 1.00 93.25 133 ASN A N 1
ATOM 1075 C CA . ASN A 1 133 ? -12.296 -6.830 2.536 1.00 93.25 133 ASN A CA 1
ATOM 1076 C C . ASN A 1 133 ? -11.484 -6.582 3.823 1.00 93.25 133 ASN A C 1
ATOM 1078 O O . ASN A 1 133 ? -10.320 -6.991 3.897 1.00 93.25 133 ASN A O 1
ATOM 1082 N N . PRO A 1 134 ? -12.056 -5.912 4.845 1.00 90.62 134 PRO A N 1
ATOM 1083 C CA . PRO A 1 134 ? -11.341 -5.655 6.085 1.00 90.62 134 PRO A CA 1
ATOM 1084 C C . PRO A 1 134 ? -11.051 -6.963 6.826 1.00 90.62 134 PRO A C 1
ATOM 1086 O O . PRO A 1 134 ? -11.927 -7.815 6.983 1.00 90.62 134 PRO A O 1
ATOM 1089 N N . LEU A 1 135 ? -9.825 -7.106 7.331 1.00 92.38 135 LEU A N 1
ATOM 1090 C CA . LEU A 1 135 ? -9.448 -8.191 8.232 1.00 92.38 135 LEU A CA 1
ATOM 1091 C C . LEU A 1 135 ? -9.204 -7.615 9.618 1.00 92.38 135 LEU A C 1
ATOM 1093 O O . LEU A 1 135 ? -8.224 -6.914 9.850 1.00 92.38 135 LEU A O 1
ATOM 1097 N N . VAL A 1 136 ? -10.109 -7.927 10.537 1.00 91.88 136 VAL A N 1
ATOM 1098 C CA . VAL A 1 136 ? -10.050 -7.503 11.938 1.00 91.88 136 VAL A CA 1
ATOM 1099 C C . VAL A 1 136 ? -9.629 -8.699 12.782 1.00 91.88 136 VAL A C 1
ATOM 1101 O O . VAL A 1 136 ? -10.125 -9.810 12.570 1.00 91.88 136 VAL A O 1
ATOM 1104 N N . PHE A 1 137 ? -8.728 -8.498 13.742 1.00 93.50 137 PHE A N 1
ATOM 1105 C CA . PHE A 1 137 ? -8.338 -9.581 14.641 1.00 93.50 137 PHE A CA 1
ATOM 1106 C C . PHE A 1 137 ? -9.545 -10.073 15.458 1.00 93.50 137 PHE A C 1
ATOM 1108 O O . PHE A 1 137 ? -10.337 -9.251 15.932 1.00 93.50 137 PHE A O 1
ATOM 1115 N N . PRO A 1 138 ? -9.690 -11.395 15.691 1.00 94.06 138 PRO A N 1
ATOM 1116 C CA . PRO A 1 138 ? -10.820 -11.941 16.447 1.00 94.06 138 PRO A CA 1
ATOM 1117 C C . PRO A 1 138 ? -11.009 -11.285 17.819 1.00 94.06 138 PRO A C 1
ATOM 1119 O O . PRO A 1 138 ? -12.131 -11.104 18.283 1.00 94.06 138 PRO A O 1
ATOM 1122 N N . ASP A 1 139 ? -9.913 -10.902 18.464 1.00 93.31 139 ASP A N 1
ATOM 1123 C CA . ASP A 1 139 ? -9.906 -10.290 19.791 1.00 93.31 139 ASP A CA 1
ATOM 1124 C C . ASP A 1 139 ? -10.415 -8.847 19.755 1.00 93.31 139 ASP A C 1
ATOM 1126 O O . ASP A 1 139 ? -11.182 -8.449 20.633 1.00 93.31 139 ASP A O 1
ATOM 1130 N N . ALA A 1 140 ? -10.084 -8.098 18.699 1.00 92.94 140 ALA A N 1
ATOM 1131 C CA . ALA A 1 140 ? -10.637 -6.772 18.456 1.00 92.94 140 ALA A CA 1
ATOM 1132 C C . ALA A 1 140 ? -12.151 -6.847 18.196 1.00 92.94 140 ALA A C 1
ATOM 1134 O O . ALA A 1 140 ? -12.901 -6.051 18.759 1.00 92.94 140 ALA A O 1
ATOM 1135 N N . ILE A 1 141 ? -12.625 -7.861 17.457 1.00 92.00 141 ILE A N 1
ATOM 1136 C CA . ILE A 1 141 ? -14.067 -8.105 17.273 1.00 92.00 141 ILE A CA 1
ATOM 1137 C C . ILE A 1 141 ? -14.748 -8.354 18.626 1.00 92.00 141 ILE A C 1
ATOM 1139 O O . ILE A 1 141 ? -15.749 -7.704 18.941 1.00 92.00 141 ILE A O 1
ATOM 1143 N N . ARG A 1 142 ? -14.200 -9.258 19.453 1.00 94.69 142 ARG A N 1
ATOM 1144 C CA . ARG A 1 142 ? -14.760 -9.567 20.782 1.00 94.69 142 ARG A CA 1
ATOM 1145 C C . ARG A 1 142 ? -14.777 -8.337 21.693 1.00 94.69 142 ARG A C 1
ATOM 1147 O O . ARG A 1 142 ? -15.763 -8.110 22.396 1.00 94.69 142 ARG A O 1
ATOM 1154 N N . LEU A 1 143 ? -13.717 -7.528 21.666 1.00 94.00 143 LEU A N 1
ATOM 1155 C CA . LEU A 1 143 ? -13.637 -6.273 22.412 1.00 94.00 143 LEU A CA 1
ATOM 1156 C C . LEU A 1 143 ? -14.727 -5.291 21.964 1.00 94.00 143 LEU A C 1
ATOM 1158 O O . LEU A 1 143 ? -15.485 -4.805 22.803 1.00 94.00 143 LEU A O 1
ATOM 1162 N N . SER A 1 144 ? -14.856 -5.043 20.659 1.00 91.75 144 SER A N 1
ATOM 1163 C CA . SER A 1 144 ? -15.876 -4.145 20.107 1.00 91.75 144 SER A CA 1
ATOM 1164 C C . SER A 1 144 ? -17.296 -4.599 20.451 1.00 91.75 144 SER A C 1
ATOM 1166 O O . SER A 1 144 ? -18.114 -3.778 20.863 1.00 91.75 144 SER A O 1
ATOM 1168 N N . GLN A 1 145 ? -17.586 -5.902 20.366 1.00 94.19 145 GLN A N 1
ATOM 1169 C CA . GLN A 1 145 ? -18.888 -6.463 20.749 1.00 94.19 145 GLN A CA 1
ATOM 1170 C C . GLN A 1 145 ? -19.200 -6.242 22.234 1.00 94.19 145 GLN A C 1
ATOM 1172 O O . GLN A 1 145 ? -20.323 -5.876 22.584 1.00 94.19 145 GLN A O 1
ATOM 1177 N N . ARG A 1 146 ? -18.207 -6.419 23.115 1.00 95.44 146 ARG A N 1
ATOM 1178 C CA . ARG A 1 146 ? -18.366 -6.196 24.558 1.00 95.44 146 ARG A CA 1
ATOM 1179 C C . ARG A 1 146 ? -18.581 -4.723 24.900 1.00 95.44 146 ARG A C 1
ATOM 1181 O O . ARG A 1 146 ? -19.412 -4.410 25.747 1.00 95.44 146 ARG A O 1
ATOM 1188 N N . LEU A 1 147 ? -17.855 -3.817 24.249 1.00 94.44 147 LEU A N 1
ATOM 1189 C CA . LEU A 1 147 ? -18.043 -2.376 24.434 1.00 94.44 147 LEU A CA 1
ATOM 1190 C C . LEU A 1 147 ? -19.435 -1.936 23.961 1.00 94.44 147 LEU A C 1
ATOM 1192 O O . LEU A 1 147 ? -20.105 -1.167 24.651 1.00 94.44 147 LEU A O 1
ATOM 1196 N N . ALA A 1 148 ? -19.895 -2.475 22.829 1.00 93.12 148 ALA A N 1
ATOM 1197 C CA . ALA A 1 148 ? -21.217 -2.196 22.284 1.00 93.12 148 ALA A CA 1
ATOM 1198 C C . ALA A 1 148 ? -22.345 -2.690 23.203 1.00 93.12 148 ALA A C 1
ATOM 1200 O O . ALA A 1 148 ? -23.274 -1.933 23.480 1.00 93.12 148 ALA A O 1
ATOM 1201 N N . SER A 1 149 ? -22.253 -3.916 23.734 1.00 95.69 149 SER A N 1
ATOM 1202 C CA . SER A 1 149 ? -23.290 -4.480 24.616 1.00 95.69 149 SER A CA 1
ATOM 1203 C C . SER A 1 149 ? -23.426 -3.743 25.951 1.00 95.69 149 SER A C 1
ATOM 1205 O O . SER A 1 149 ? -24.494 -3.749 26.556 1.00 95.69 149 SER A O 1
ATOM 1207 N N . GLN A 1 150 ? -22.371 -3.056 26.390 1.00 94.94 150 GLN A N 1
ATOM 1208 C CA . GLN A 1 150 ? -22.373 -2.200 27.580 1.00 94.94 150 GLN A CA 1
ATOM 1209 C C . GLN A 1 150 ? -22.816 -0.758 27.285 1.00 94.94 150 GLN A C 1
ATOM 1211 O O . GLN A 1 150 ? -22.897 0.070 28.194 1.00 94.94 150 GLN A O 1
ATOM 1216 N N . GLY A 1 151 ? -23.077 -0.425 26.016 1.00 93.69 151 GLY A N 1
ATOM 1217 C CA . GLY A 1 151 ? -23.345 0.942 25.586 1.00 93.69 151 GLY A CA 1
ATOM 1218 C C . GLY A 1 151 ? -22.167 1.879 25.866 1.00 93.69 151 GLY A C 1
ATOM 1219 O O . GLY A 1 151 ? -22.382 3.048 26.190 1.00 93.69 151 GLY A O 1
ATOM 1220 N N . THR A 1 152 ? -20.931 1.392 25.811 1.00 94.38 152 THR A N 1
ATOM 1221 C CA . THR A 1 152 ? -19.743 2.209 26.074 1.00 94.38 152 THR A CA 1
ATOM 1222 C C . THR A 1 152 ? -19.418 3.053 24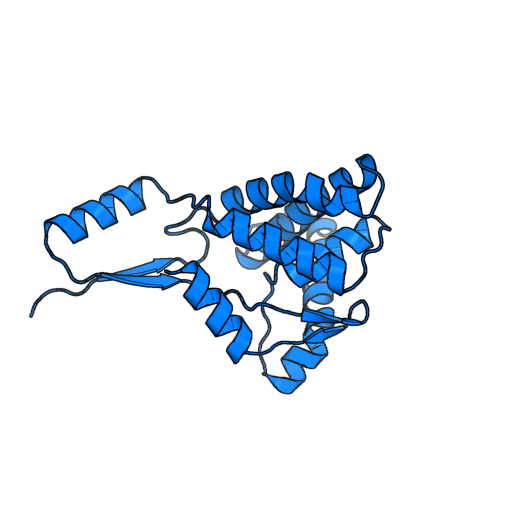.837 1.00 94.38 152 THR A C 1
ATOM 1224 O O . THR A 1 152 ? -19.153 2.482 23.774 1.00 94.38 152 THR A O 1
ATOM 1227 N N . PRO A 1 153 ? -19.411 4.400 24.928 1.00 93.44 153 PRO A N 1
ATOM 1228 C CA . PRO A 1 153 ? -18.966 5.250 23.829 1.00 93.44 153 PRO A CA 1
ATOM 1229 C C . PRO A 1 153 ? -17.542 4.871 23.421 1.00 93.44 153 PRO A C 1
ATOM 1231 O O . PRO A 1 153 ? -16.624 4.904 24.244 1.00 93.44 153 PRO A O 1
ATOM 1234 N N . THR A 1 154 ? -17.384 4.490 22.156 1.00 91.31 154 THR A N 1
ATOM 1235 C CA . THR A 1 154 ? -16.131 3.963 21.618 1.00 91.31 154 THR A CA 1
ATOM 1236 C C . THR A 1 154 ? -15.719 4.778 20.403 1.00 91.31 154 THR A C 1
ATOM 1238 O O . THR A 1 154 ? -16.516 4.974 19.487 1.00 91.31 154 THR A O 1
ATOM 1241 N N . TYR A 1 155 ? -14.472 5.236 20.397 1.00 90.56 155 TYR A N 1
ATOM 1242 C CA . TYR A 1 155 ? -13.877 5.987 19.296 1.00 90.56 155 TYR A CA 1
ATOM 1243 C C . TYR A 1 155 ? -12.689 5.212 18.736 1.00 90.56 155 TYR A C 1
ATOM 1245 O O . TYR A 1 155 ? -11.872 4.704 19.499 1.00 90.56 155 TYR A O 1
ATOM 1253 N N . LEU A 1 156 ? -12.586 5.135 17.410 1.00 86.62 156 LEU A N 1
ATOM 1254 C CA . LEU A 1 156 ? -11.450 4.528 16.721 1.00 86.62 156 LEU A CA 1
ATOM 1255 C C . LEU A 1 156 ? -10.488 5.620 16.251 1.00 86.62 156 LEU A C 1
ATOM 1257 O O . LEU A 1 156 ? -10.881 6.532 15.520 1.00 86.62 156 LEU A O 1
ATOM 1261 N N . MET A 1 157 ? -9.220 5.491 16.624 1.00 86.06 157 MET A N 1
ATOM 1262 C CA . MET A 1 157 ? -8.124 6.274 16.077 1.00 86.06 157 MET A CA 1
ATOM 1263 C C . MET A 1 157 ? -7.204 5.339 15.297 1.00 86.06 157 MET A C 1
ATOM 1265 O O . MET A 1 157 ? -6.630 4.416 15.858 1.00 86.06 157 MET A O 1
ATOM 1269 N N . THR A 1 158 ? -7.076 5.582 13.998 1.00 80.69 158 THR A N 1
ATOM 1270 C CA . THR A 1 158 ? -6.240 4.792 13.085 1.00 80.69 158 THR A CA 1
ATOM 1271 C C . THR A 1 158 ? -5.177 5.684 12.457 1.00 80.69 158 THR A C 1
ATOM 1273 O O . THR A 1 158 ? -5.427 6.879 12.212 1.00 80.69 158 THR A O 1
ATOM 1276 N N . SER A 1 159 ? -3.997 5.117 12.199 1.00 73.19 159 SER A N 1
ATOM 1277 C CA . SER A 1 159 ? -2.936 5.795 11.459 1.00 73.19 159 SER A CA 1
ATOM 1278 C C . SER A 1 159 ? -3.474 6.330 10.120 1.00 73.19 159 SER A C 1
ATOM 1280 O O . SER A 1 159 ? -4.388 5.793 9.490 1.00 73.19 159 SER A O 1
ATOM 1282 N N . SER A 1 160 ? -3.019 7.521 9.726 1.00 62.22 160 SER A N 1
ATOM 1283 C CA . SER A 1 160 ? -3.529 8.152 8.509 1.00 62.22 160 SER A CA 1
ATOM 1284 C C . SER A 1 160 ? -2.691 7.751 7.313 1.00 62.22 160 SER A C 1
ATOM 1286 O O . SER A 1 160 ? -1.589 8.271 7.137 1.00 62.22 160 SER A O 1
ATOM 1288 N N . ASP A 1 161 ? -3.275 6.948 6.431 1.00 73.19 161 ASP A N 1
ATOM 1289 C CA . ASP A 1 161 ? -2.779 6.826 5.066 1.00 73.19 161 ASP A CA 1
ATOM 1290 C C . ASP A 1 161 ? -2.982 8.156 4.333 1.00 73.19 161 ASP A C 1
ATOM 1292 O O . ASP A 1 161 ? -4.097 8.692 4.281 1.00 73.19 161 ASP A O 1
ATOM 1296 N N . ALA A 1 162 ? -1.897 8.710 3.791 1.00 83.19 162 ALA A N 1
ATOM 1297 C CA . ALA A 1 162 ? -1.976 9.813 2.846 1.00 83.19 162 ALA A CA 1
ATOM 1298 C C . ALA A 1 162 ? -2.127 9.242 1.435 1.00 83.19 162 ALA A C 1
ATOM 1300 O O . ALA A 1 162 ? -1.386 8.341 1.045 1.00 83.19 162 ALA A O 1
ATOM 1301 N N . ARG A 1 163 ? -3.087 9.776 0.677 1.00 89.75 163 ARG A N 1
ATOM 1302 C CA . ARG A 1 163 ? -3.248 9.475 -0.747 1.00 89.75 163 ARG A CA 1
ATOM 1303 C C . ARG A 1 163 ? -2.377 10.435 -1.541 1.00 89.75 163 ARG A C 1
ATOM 1305 O O . ARG A 1 163 ? -2.528 11.653 -1.412 1.00 89.75 163 ARG A O 1
ATOM 1312 N N . TYR A 1 164 ? -1.469 9.893 -2.341 1.00 94.56 164 TYR A N 1
ATOM 1313 C CA . TYR A 1 164 ? -0.638 10.687 -3.239 1.00 94.56 164 TYR A CA 1
ATOM 1314 C C . TYR A 1 164 ? -1.079 10.508 -4.683 1.00 94.56 164 TYR A C 1
ATOM 1316 O O . TYR A 1 164 ? -1.651 9.488 -5.058 1.00 94.56 164 TYR A O 1
ATOM 1324 N N . ARG A 1 165 ? -0.822 11.527 -5.500 1.00 94.69 165 ARG A N 1
ATOM 1325 C CA . ARG A 1 165 ? -1.088 11.487 -6.935 1.00 94.69 165 ARG A CA 1
ATOM 1326 C C . ARG A 1 165 ? 0.175 11.807 -7.699 1.00 94.69 165 ARG A C 1
ATOM 1328 O O . ARG A 1 165 ? 0.740 12.888 -7.529 1.00 94.69 165 ARG A O 1
ATOM 1335 N N . GLU A 1 166 ? 0.563 10.881 -8.557 1.00 96.12 166 GLU A N 1
ATOM 1336 C CA . GLU A 1 166 ? 1.629 11.090 -9.520 1.00 96.12 166 GLU A CA 1
ATOM 1337 C C . GLU A 1 166 ? 1.143 12.032 -10.635 1.00 96.12 166 GLU A C 1
ATOM 1339 O O . GLU A 1 166 ? 0.039 11.871 -11.161 1.00 96.12 166 GLU A O 1
ATOM 1344 N N . ARG A 1 167 ? 1.923 13.074 -10.938 1.00 93.88 167 ARG A N 1
ATOM 1345 C CA . ARG A 1 167 ? 1.614 14.074 -11.979 1.00 93.88 167 ARG A CA 1
ATOM 1346 C C . ARG A 1 167 ? 2.416 13.838 -13.250 1.00 93.88 167 ARG A C 1
ATOM 1348 O O . ARG A 1 167 ? 1.882 13.973 -14.343 1.00 93.88 167 ARG A O 1
ATOM 1355 N N . ALA A 1 168 ? 3.670 13.461 -13.074 1.00 94.06 168 ALA A N 1
ATOM 1356 C CA . ALA A 1 168 ? 4.569 12.930 -14.085 1.00 94.06 168 ALA A CA 1
ATOM 1357 C C . ALA A 1 168 ? 5.287 11.731 -13.459 1.00 94.06 168 ALA A C 1
ATOM 1359 O O . ALA A 1 168 ? 5.278 11.611 -12.236 1.00 94.06 168 ALA A O 1
ATOM 1360 N N . ILE A 1 169 ? 5.881 10.849 -14.264 1.00 92.56 169 ILE A N 1
ATOM 1361 C CA . ILE A 1 169 ? 6.572 9.655 -13.750 1.00 92.56 169 ILE A CA 1
ATOM 1362 C C . ILE A 1 169 ? 7.578 10.068 -12.665 1.00 92.56 169 ILE A C 1
ATOM 1364 O O . ILE A 1 169 ? 8.460 10.886 -12.909 1.00 92.56 169 ILE A O 1
ATOM 1368 N N . GLY A 1 170 ? 7.386 9.534 -11.459 1.00 91.06 170 GLY A N 1
ATOM 1369 C CA . GLY A 1 170 ? 8.185 9.813 -10.270 1.00 91.06 170 GLY A CA 1
ATOM 1370 C C . GLY A 1 170 ? 7.919 11.147 -9.566 1.00 91.06 170 GLY A C 1
ATOM 1371 O O . GLY A 1 170 ? 8.525 11.432 -8.536 1.00 91.06 170 GLY A O 1
ATOM 1372 N N . GLU A 1 171 ? 6.977 11.957 -10.043 1.00 95.00 171 GLU A N 1
ATOM 1373 C CA . GLU A 1 171 ? 6.602 13.220 -9.410 1.00 95.00 171 GLU A CA 1
ATOM 1374 C C . GLU A 1 171 ? 5.265 13.113 -8.673 1.00 95.00 171 GLU A C 1
ATOM 1376 O O . GLU A 1 171 ? 4.188 13.270 -9.259 1.00 95.00 171 GLU A O 1
ATOM 1381 N N . PHE A 1 172 ? 5.324 12.903 -7.356 1.00 96.75 172 PHE A N 1
ATOM 1382 C CA . PHE A 1 172 ? 4.136 12.796 -6.513 1.00 96.75 172 PHE A CA 1
ATOM 1383 C C . PHE A 1 172 ? 3.712 14.130 -5.899 1.00 96.75 172 PHE A C 1
ATOM 1385 O O . PHE A 1 172 ? 4.511 14.982 -5.514 1.00 96.75 172 PHE A O 1
ATOM 1392 N N . THR A 1 173 ? 2.399 14.287 -5.762 1.00 94.81 173 THR A N 1
ATOM 1393 C CA . THR A 1 173 ? 1.760 15.422 -5.099 1.00 94.81 173 THR A CA 1
ATOM 1394 C C . THR A 1 173 ? 0.795 14.947 -4.024 1.00 94.81 173 THR A C 1
ATOM 1396 O O . THR A 1 173 ? 0.176 13.889 -4.141 1.00 94.81 173 THR A O 1
ATOM 1399 N N . TYR A 1 174 ? 0.638 15.765 -2.985 1.00 94.25 174 TYR A N 1
ATOM 1400 C CA . TYR A 1 174 ? -0.320 15.546 -1.908 1.00 94.25 174 TYR A CA 1
ATOM 1401 C C . TYR A 1 174 ? -1.339 16.684 -1.857 1.00 94.25 174 TYR A C 1
ATOM 1403 O O . TYR A 1 174 ? -0.966 17.863 -1.811 1.00 94.25 174 TYR A O 1
ATOM 1411 N N . ASN A 1 175 ? -2.622 16.319 -1.825 1.00 92.25 175 ASN A N 1
ATOM 1412 C CA . ASN A 1 175 ? -3.724 17.228 -1.534 1.00 92.25 175 ASN A CA 1
ATOM 1413 C C . ASN A 1 175 ? -4.447 16.759 -0.255 1.00 92.25 175 ASN A C 1
ATOM 1415 O O . ASN A 1 175 ? -5.133 15.733 -0.279 1.00 92.25 175 ASN A O 1
ATOM 1419 N N . PRO A 1 176 ? -4.360 17.507 0.862 1.00 88.88 176 PRO A N 1
ATOM 1420 C CA . PRO A 1 176 ? -4.976 17.096 2.121 1.00 88.88 176 PRO A CA 1
ATOM 1421 C C . PRO A 1 176 ? -6.505 17.042 2.061 1.00 88.88 176 PRO A C 1
ATOM 1423 O O . PRO A 1 176 ? -7.114 16.264 2.794 1.00 88.88 176 PRO A O 1
ATOM 1426 N N . ARG A 1 177 ? -7.147 17.854 1.209 1.00 90.12 177 ARG A N 1
ATOM 1427 C CA . ARG A 1 177 ? -8.612 17.847 1.072 1.00 90.12 177 ARG A CA 1
ATOM 1428 C C . ARG A 1 177 ? -9.087 16.571 0.385 1.00 90.12 177 ARG A C 1
ATOM 1430 O O . ARG A 1 177 ? -9.997 15.928 0.897 1.00 90.12 177 ARG A O 1
ATOM 1437 N N . GLU A 1 178 ? -8.432 16.190 -0.708 1.00 87.44 178 GLU A N 1
ATOM 1438 C CA . GLU A 1 178 ? -8.704 14.938 -1.426 1.00 87.44 178 GLU A CA 1
ATOM 1439 C C . GLU A 1 178 ? -8.420 13.733 -0.527 1.00 87.44 178 GLU A C 1
ATOM 1441 O O . GLU A 1 178 ? -9.320 12.942 -0.270 1.00 87.44 178 GLU A O 1
ATOM 1446 N N . SER A 1 179 ? -7.235 13.669 0.091 1.00 86.00 179 SER A N 1
ATOM 1447 C CA . SER A 1 179 ? -6.877 12.558 0.982 1.00 86.00 179 SER A CA 1
ATOM 1448 C C . SER A 1 179 ? -7.847 12.403 2.161 1.00 86.00 179 SER A C 1
ATOM 1450 O O . SER A 1 179 ? -8.123 11.283 2.596 1.00 86.00 179 SER A O 1
ATOM 1452 N N . ARG A 1 180 ? -8.384 13.511 2.693 1.00 85.31 180 ARG A N 1
ATOM 1453 C CA . ARG A 1 180 ? -9.412 13.481 3.744 1.00 85.31 180 ARG A CA 1
ATOM 1454 C C . ARG A 1 180 ? -10.764 13.014 3.210 1.00 85.31 180 ARG A C 1
ATOM 1456 O O . ARG A 1 180 ? -11.456 12.286 3.918 1.00 85.31 180 ARG A O 1
ATOM 1463 N N . SER A 1 181 ? -11.143 13.444 2.008 1.00 85.81 181 SER A N 1
ATOM 1464 C CA . SER A 1 181 ? -12.370 13.006 1.339 1.00 85.81 181 SER A CA 1
ATOM 1465 C C . SER A 1 181 ? -12.341 11.500 1.088 1.00 85.81 181 SER A C 1
ATOM 1467 O O . SER A 1 181 ? -13.262 10.798 1.500 1.00 85.81 181 SER A O 1
ATOM 1469 N N . ASP A 1 182 ? -11.233 10.990 0.549 1.00 83.25 182 ASP A N 1
ATOM 1470 C CA . ASP A 1 182 ? -11.033 9.561 0.308 1.00 83.25 182 ASP A CA 1
ATOM 1471 C C . ASP A 1 182 ? -11.103 8.763 1.609 1.00 83.25 182 ASP A C 1
ATOM 1473 O O . ASP A 1 182 ? -11.730 7.709 1.661 1.00 83.25 182 ASP A O 1
ATOM 1477 N N . LYS A 1 183 ? -10.482 9.260 2.690 1.00 80.44 183 LYS A N 1
ATOM 1478 C CA . LYS A 1 183 ? -10.553 8.597 4.001 1.00 80.44 183 LYS A CA 1
ATOM 1479 C C . LYS A 1 183 ? -11.986 8.553 4.533 1.00 80.44 183 LYS A C 1
ATOM 1481 O O . LYS A 1 183 ? -12.400 7.521 5.043 1.00 80.44 183 LYS A O 1
ATOM 1486 N N . ARG A 1 184 ? -12.748 9.644 4.403 1.00 81.06 184 ARG A N 1
ATOM 1487 C CA . ARG A 1 184 ? -14.156 9.683 4.832 1.00 81.06 184 ARG A CA 1
ATOM 1488 C C . ARG A 1 184 ? -15.017 8.705 4.044 1.00 81.06 184 ARG A C 1
ATOM 1490 O O . ARG A 1 184 ? -15.806 8.008 4.660 1.00 81.06 184 ARG A O 1
ATOM 1497 N N . HIS A 1 185 ? -14.832 8.622 2.728 1.00 77.94 185 HIS A N 1
ATOM 1498 C CA . HIS A 1 185 ? -15.565 7.671 1.892 1.00 77.94 185 HIS A CA 1
ATOM 1499 C C . HIS A 1 185 ? -15.291 6.207 2.276 1.00 77.94 185 HIS A C 1
ATOM 1501 O O . HIS A 1 185 ? -16.174 5.375 2.134 1.00 77.94 185 HIS A O 1
ATOM 1507 N N . ARG A 1 186 ? -14.097 5.899 2.806 1.00 71.50 186 ARG A N 1
ATOM 1508 C CA . ARG A 1 186 ? -13.759 4.551 3.296 1.00 71.50 186 ARG A CA 1
ATOM 1509 C C . ARG A 1 186 ? -14.358 4.191 4.655 1.00 71.50 186 ARG A C 1
ATOM 1511 O O . ARG A 1 186 ? -14.430 3.015 4.985 1.00 71.50 186 ARG A O 1
ATOM 1518 N N . MET A 1 187 ? -14.688 5.193 5.467 1.00 68.12 187 MET A N 1
ATOM 1519 C CA . MET A 1 187 ? -15.172 5.009 6.841 1.00 68.12 187 MET A CA 1
ATOM 1520 C C . MET A 1 187 ? -16.704 5.033 6.958 1.00 68.12 187 MET A C 1
ATOM 1522 O O . MET A 1 187 ? -17.213 4.844 8.062 1.00 68.12 187 MET A O 1
ATOM 1526 N N . LEU A 1 188 ? -17.408 5.320 5.860 1.00 55.03 188 LEU A N 1
ATOM 1527 C CA . LEU A 1 188 ? -18.869 5.334 5.742 1.00 55.03 188 LEU A CA 1
ATOM 1528 C C . LEU A 1 188 ? -19.333 4.088 4.987 1.00 55.03 188 LEU A C 1
ATOM 1530 O O . LEU A 1 188 ? -20.415 3.584 5.350 1.00 55.03 188 LEU A O 1
#

Radius of gyration: 18.0 Å; chai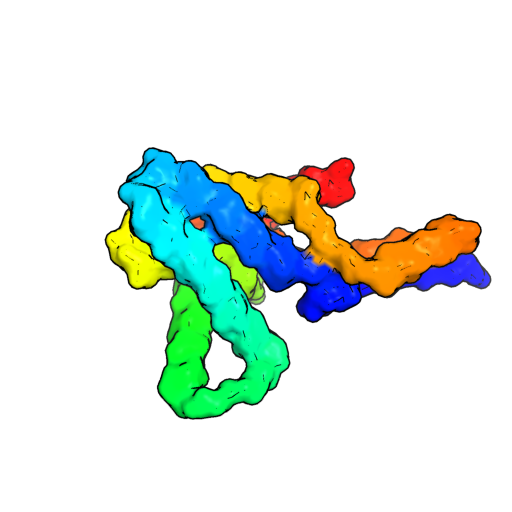ns: 1; bounding box: 48×34×55 Å

Sequence (188 aa):
GRTVVWLLDVDDTLTNTKAMHHRAAEALTSSIAKHMAEPLAIAVSDRFRQVFDELLLVHQQSPISGNGKLHALEELESRVRQYQSKIFEKWQFNRLFSREILLRIAIEDCGASLSPDDLHRCANQYWDHMQKNPLVFPDAIRLSQRLASQGTPTYLMTSSDARYRERAIGEFTYNPRESRSDKRHRML

Secondary structure (DSSP, 8-state):
----EEEEE-SSSSB-HHHHHHHHHHHHHHHHTTTS-HHHHHHHHHHHHHHHHHHHHHHTTPPPPSHHHHHHHHHHHHHHHHHTHHHHHHHS---TT-HHHHHHHHHHHTT----HHHHHHHHHHHHHHHHHS--B-HHHHHHHHHHHHTT--EEEEE--PPPEEEEETTEEEE-HHHHHHHHHHHH-

Foldseek 3Di:
DFDAAEAEADLQPWFPVLVLLLVLLVVLLVLVCVPDPSVLSVQLSVQLSVLQVLQSCVVVVPDDPDPVSVVVSVVSQVQQVQLCVVVCVVPVDGDSPQSLSSSLVSCVVSVHDDWLVSSVVSVVSSVVSCLVDIGTPPVSVVVVVVCVVVVHHYHYDYDQHFHWGDPGRSHIDGDPVVSVVSVVVSVD

pLDDT: mean 90.98, std 7.85, range [55.03, 98.56]